Protein AF-A0A2A4M6P2-F1 (afdb_monomer_lite)

Foldseek 3Di:
DPPFDKDQKFAPPDDWPAEDEAQDKDKDWADWQQQDDDDDQVRVQVCVDPVNVVVSSVRGGIWTGQYWYPDFDDQKWKKKAFQAWDFAKWKAWQDCQKAPPNVVDPGGPIDIWGADPQLWTDDPNNPDIDRFFKFWQAKFWHDNDMGGQCAQDQRTGRQQFPQRGHGKIKIGAHHHRITTMITYNIARDADFQNHSQHGRIGTTMTIIHMHIDHHDRGIWMDGPFKTKQKAKDQAPVRRQVRQLVSQLVVQCVFPPNVPPDSVVSSVVCVVFWDKTWRHRIDRMTMIITMGGQCPDADPVRHGRD

pLDDT: mean 93.97, std 7.03, range [37.03, 98.88]

Structure (mmCIF, N/CA/C/O backbone):
data_AF-A0A2A4M6P2-F1
#
_entry.id   AF-A0A2A4M6P2-F1
#
loop_
_atom_site.group_PDB
_atom_site.id
_atom_site.type_symbol
_atom_site.label_atom_id
_atom_site.label_alt_id
_atom_site.label_comp_id
_atom_site.label_asym_id
_atom_site.label_entity_id
_atom_site.label_seq_id
_atom_site.pdbx_PDB_ins_code
_atom_site.Cartn_x
_atom_site.Cartn_y
_atom_site.Cartn_z
_atom_site.occupancy
_atom_site.B_iso_or_equiv
_atom_site.auth_seq_id
_atom_site.auth_comp_id
_atom_site.auth_asym_id
_atom_site.auth_atom_id
_atom_site.pdbx_PDB_model_num
ATOM 1 N N . MET A 1 1 ? 9.112 23.760 -11.642 1.00 37.03 1 MET A N 1
ATOM 2 C CA . MET A 1 1 ? 8.990 22.430 -11.012 1.00 37.03 1 MET A CA 1
ATOM 3 C C . MET A 1 1 ? 8.843 22.685 -9.528 1.00 37.03 1 MET A C 1
ATOM 5 O O . MET A 1 1 ? 9.762 23.246 -8.948 1.00 37.03 1 MET A O 1
ATOM 9 N N . ASN A 1 2 ? 7.673 22.428 -8.945 1.00 38.12 2 ASN A N 1
ATOM 10 C CA . ASN A 1 2 ? 7.514 22.578 -7.500 1.00 38.12 2 ASN A CA 1
ATOM 11 C C . ASN A 1 2 ? 8.409 21.532 -6.829 1.00 38.12 2 ASN A C 1
ATOM 13 O O . ASN A 1 2 ? 8.261 20.346 -7.115 1.00 38.12 2 ASN A O 1
ATOM 17 N N . ASN A 1 3 ? 9.355 21.983 -6.000 1.00 48.62 3 ASN A N 1
ATOM 18 C CA . ASN A 1 3 ? 10.199 21.145 -5.149 1.00 48.62 3 ASN A CA 1
ATOM 19 C C . ASN A 1 3 ? 9.305 20.400 -4.151 1.00 48.62 3 ASN A C 1
ATOM 21 O O . ASN A 1 3 ? 9.115 20.854 -3.025 1.00 48.62 3 ASN A O 1
ATOM 25 N N . GLN A 1 4 ? 8.691 19.300 -4.577 1.00 62.31 4 GLN A N 1
ATOM 26 C CA . GLN A 1 4 ? 7.988 18.423 -3.658 1.00 62.31 4 GLN A CA 1
ATOM 27 C C . GLN A 1 4 ? 8.999 17.555 -2.910 1.00 62.31 4 GLN A C 1
ATOM 29 O O . GLN A 1 4 ? 9.934 17.040 -3.527 1.00 62.31 4 GLN A O 1
ATOM 34 N N . PRO A 1 5 ? 8.831 17.405 -1.589 1.00 71.56 5 PRO A N 1
ATOM 35 C CA . PRO A 1 5 ? 9.740 16.621 -0.773 1.00 71.56 5 PRO A CA 1
ATOM 36 C C . PRO A 1 5 ? 9.656 15.149 -1.158 1.00 71.56 5 PRO A C 1
ATOM 38 O O . PRO A 1 5 ? 8.585 14.547 -1.079 1.00 71.56 5 PRO A O 1
ATOM 41 N N . ILE A 1 6 ? 10.793 14.578 -1.541 1.00 84.56 6 ILE A N 1
ATOM 42 C CA . ILE A 1 6 ? 10.958 13.142 -1.740 1.00 84.56 6 ILE A CA 1
ATOM 43 C C . ILE A 1 6 ? 11.845 12.620 -0.612 1.00 84.56 6 ILE A C 1
ATOM 45 O O . ILE A 1 6 ? 12.947 13.124 -0.399 1.00 84.56 6 ILE A O 1
ATOM 49 N N . SER A 1 7 ? 11.365 11.597 0.084 1.00 90.00 7 SER A N 1
ATOM 50 C CA . SER A 1 7 ? 12.106 10.852 1.098 1.00 90.00 7 SER A CA 1
ATOM 51 C C . SER A 1 7 ? 12.401 9.441 0.605 1.00 90.00 7 SER A C 1
ATOM 53 O O . SER A 1 7 ? 11.562 8.816 -0.034 1.00 90.00 7 SER A O 1
ATOM 55 N N . ASN A 1 8 ? 13.584 8.926 0.935 1.00 89.62 8 ASN A N 1
ATOM 56 C CA . ASN A 1 8 ? 14.005 7.542 0.671 1.00 89.62 8 ASN A CA 1
ATOM 57 C C . ASN A 1 8 ? 14.128 6.700 1.963 1.00 89.62 8 ASN A C 1
ATOM 59 O O . ASN A 1 8 ? 14.567 5.548 1.938 1.00 89.62 8 ASN A O 1
ATOM 63 N N . LYS A 1 9 ? 13.733 7.279 3.103 1.00 91.44 9 LYS A N 1
ATOM 64 C CA . LYS A 1 9 ? 13.664 6.644 4.423 1.00 91.44 9 LYS A CA 1
ATOM 65 C C . LYS A 1 9 ? 12.498 7.215 5.231 1.00 91.44 9 LYS A C 1
ATOM 67 O O . LYS A 1 9 ? 12.125 8.373 5.048 1.00 91.44 9 LYS A O 1
ATOM 72 N N . ALA A 1 10 ? 11.941 6.406 6.124 1.00 92.38 10 ALA A N 1
ATOM 73 C CA . ALA A 1 10 ? 10.956 6.836 7.106 1.00 92.38 10 ALA A CA 1
ATOM 74 C C . ALA A 1 10 ? 11.706 7.299 8.356 1.00 92.38 10 ALA A C 1
ATOM 76 O O . ALA A 1 10 ? 12.317 6.474 9.022 1.00 92.38 10 ALA A O 1
ATOM 77 N N . ASP A 1 11 ? 11.704 8.603 8.634 1.00 92.44 11 ASP A N 1
ATOM 78 C CA . ASP A 1 11 ? 12.412 9.213 9.767 1.00 92.44 11 ASP A CA 1
ATOM 79 C C . ASP A 1 11 ? 11.641 10.453 10.238 1.00 92.44 11 ASP A C 1
ATOM 81 O O . ASP A 1 11 ? 11.508 11.435 9.500 1.00 92.44 11 ASP A O 1
ATOM 85 N N . ILE A 1 12 ? 11.108 10.407 11.464 1.00 91.88 12 ILE A N 1
ATOM 86 C CA . ILE A 1 12 ? 10.306 11.496 12.039 1.00 91.88 12 ILE A CA 1
ATOM 87 C C . ILE A 1 12 ? 11.091 12.806 12.183 1.00 91.88 12 ILE A C 1
ATOM 89 O O . ILE A 1 12 ? 10.486 13.880 12.191 1.00 91.88 12 ILE A O 1
ATOM 93 N N . ASN A 1 13 ? 12.424 12.752 12.251 1.00 91.50 13 ASN A N 1
ATOM 94 C CA . ASN A 1 13 ? 13.272 13.934 12.416 1.00 91.50 13 ASN A CA 1
ATOM 95 C C . ASN A 1 13 ? 13.447 14.725 11.116 1.00 91.50 13 ASN A C 1
ATOM 97 O O . ASN A 1 13 ? 13.904 15.869 11.148 1.00 91.50 13 ASN A O 1
ATOM 101 N N . LEU A 1 14 ? 13.061 14.153 9.972 1.00 90.56 14 LEU A N 1
ATOM 102 C CA . LEU A 1 14 ? 13.066 14.873 8.707 1.00 90.56 14 LEU A CA 1
ATOM 103 C C . LEU A 1 14 ? 12.118 16.077 8.779 1.00 90.56 14 LEU A C 1
ATOM 105 O O . LEU A 1 14 ? 10.989 16.010 9.289 1.00 90.56 14 LEU A O 1
ATOM 109 N N . GLN A 1 15 ? 12.597 17.208 8.261 1.00 89.44 15 GLN A N 1
ATOM 110 C CA . GLN A 1 15 ? 11.822 18.438 8.212 1.00 89.44 15 GLN A CA 1
ATOM 111 C C . GLN A 1 15 ? 10.604 18.238 7.309 1.00 89.44 15 GLN A C 1
ATOM 113 O O . GLN A 1 15 ? 10.734 17.894 6.134 1.00 89.44 15 GLN A O 1
ATOM 118 N N . SER A 1 16 ? 9.419 18.493 7.860 1.00 88.12 16 SER A N 1
ATOM 119 C CA . SER A 1 16 ? 8.175 18.501 7.098 1.00 88.12 16 SER A CA 1
ATOM 120 C C . SER A 1 16 ? 8.244 19.616 6.063 1.00 88.12 16 SER A C 1
ATOM 122 O O . SER A 1 16 ? 8.486 20.771 6.421 1.00 88.12 16 SER A O 1
ATOM 124 N N . GLN A 1 17 ? 8.017 19.296 4.793 1.00 77.44 17 GLN A N 1
ATOM 125 C CA . GLN A 1 17 ? 7.981 20.325 3.744 1.00 77.44 17 GLN A CA 1
ATOM 126 C C . GLN A 1 17 ? 6.562 20.620 3.249 1.00 77.44 17 GLN A C 1
ATOM 128 O O . GLN A 1 17 ? 6.360 21.554 2.477 1.00 77.44 17 GLN A O 1
ATOM 133 N N . LEU A 1 18 ? 5.570 19.873 3.742 1.00 92.31 18 LEU A N 1
ATOM 134 C CA . LEU A 1 18 ? 4.151 20.178 3.610 1.00 92.31 18 LEU A CA 1
ATOM 135 C C . LEU A 1 18 ? 3.480 20.024 4.978 1.00 92.31 18 LEU A C 1
ATOM 137 O O . LEU A 1 18 ? 3.730 19.045 5.682 1.00 92.31 18 LEU A O 1
ATOM 141 N N . LYS A 1 19 ? 2.631 20.987 5.343 1.00 94.88 19 LYS A N 1
ATOM 142 C CA . LYS A 1 19 ? 1.757 20.913 6.518 1.00 94.88 19 LYS A CA 1
ATOM 143 C C . LYS A 1 19 ? 0.306 20.990 6.069 1.00 94.88 19 LYS A C 1
ATOM 145 O O . LYS A 1 19 ? -0.023 21.838 5.241 1.00 94.88 19 LYS A O 1
ATOM 150 N N . VAL A 1 20 ? -0.546 20.130 6.614 1.00 95.94 20 VAL A N 1
ATOM 151 C CA . VAL A 1 20 ? -1.973 20.058 6.270 1.00 95.94 20 VAL A CA 1
ATOM 152 C C . VAL A 1 20 ? -2.813 19.980 7.537 1.00 95.94 20 VAL A C 1
ATOM 154 O O . VAL A 1 20 ? -2.409 19.363 8.520 1.00 95.94 20 VAL A O 1
ATOM 157 N N . ASN A 1 21 ? -3.980 20.616 7.536 1.00 96.62 21 ASN A N 1
ATOM 158 C CA . ASN A 1 21 ? -4.931 20.476 8.639 1.00 96.62 21 ASN A CA 1
ATOM 159 C C . ASN A 1 21 ? -5.786 19.211 8.442 1.00 96.62 21 ASN A C 1
ATOM 161 O O . ASN A 1 21 ? -6.059 18.852 7.292 1.00 96.62 21 ASN A O 1
ATOM 165 N N . PRO A 1 22 ? -6.267 18.560 9.517 1.00 96.75 22 PRO A N 1
ATOM 166 C CA . PRO A 1 22 ? -7.296 17.534 9.393 1.00 96.75 22 PRO A CA 1
ATOM 167 C C . PRO A 1 22 ? -8.486 18.030 8.564 1.00 96.75 22 PRO A C 1
ATOM 169 O O . PRO A 1 22 ? -8.885 19.192 8.670 1.00 96.75 22 PRO A O 1
ATOM 172 N N . GLY A 1 23 ? -9.031 17.175 7.708 1.00 97.19 23 GLY A N 1
ATOM 173 C CA . GLY A 1 23 ? -10.123 17.522 6.805 1.00 97.19 23 GLY A CA 1
ATOM 174 C C . GLY A 1 23 ? -9.692 18.162 5.481 1.00 97.19 23 GLY A C 1
ATOM 175 O O . GLY A 1 23 ? -10.480 18.181 4.533 1.00 97.19 23 GLY A O 1
ATOM 176 N N . GLN A 1 24 ? -8.459 18.670 5.384 1.00 97.94 24 GLN A N 1
ATOM 177 C CA . GLN A 1 24 ? -7.959 19.350 4.191 1.00 97.94 24 GLN A CA 1
ATOM 178 C C . GLN A 1 24 ? -7.632 18.350 3.076 1.00 97.94 24 GLN A C 1
ATOM 180 O O . GLN A 1 24 ? -6.915 17.374 3.291 1.00 97.94 24 GLN A O 1
ATOM 185 N N . ILE A 1 25 ? -8.110 18.642 1.863 1.00 98.50 25 ILE A N 1
ATOM 186 C CA . ILE A 1 25 ? -7.706 17.930 0.647 1.00 98.50 25 ILE A CA 1
ATOM 187 C C . ILE A 1 25 ? -6.412 18.549 0.110 1.00 98.50 25 ILE A C 1
ATOM 189 O O . ILE A 1 25 ? -6.296 19.773 0.010 1.00 98.50 25 ILE A O 1
ATOM 193 N N . PHE A 1 26 ? -5.449 17.712 -0.260 1.00 97.75 26 PHE A N 1
ATOM 194 C CA . PHE A 1 26 ? -4.179 18.131 -0.851 1.00 97.75 26 PHE A CA 1
ATOM 195 C C . PHE A 1 26 ? -3.703 17.123 -1.899 1.00 97.75 26 PHE A C 1
ATOM 197 O O . PHE A 1 26 ? -4.110 15.964 -1.882 1.00 97.75 26 PHE A O 1
ATOM 204 N N . THR A 1 27 ? -2.824 17.561 -2.800 1.00 97.69 27 THR A N 1
ATOM 205 C CA . THR A 1 27 ? -2.246 16.710 -3.849 1.00 97.69 27 THR A CA 1
ATOM 206 C C . THR A 1 27 ? -0.730 16.676 -3.732 1.00 97.69 27 THR A C 1
ATOM 208 O O . THR A 1 27 ? -0.088 17.718 -3.569 1.00 97.69 27 THR A O 1
ATOM 211 N N . VAL A 1 28 ? -0.159 15.480 -3.855 1.00 97.00 28 VAL A N 1
ATOM 212 C CA . VAL A 1 28 ? 1.284 15.247 -3.949 1.00 97.00 28 VAL A CA 1
ATOM 213 C C . VAL A 1 28 ? 1.633 14.543 -5.255 1.00 97.00 28 VAL A C 1
ATOM 215 O O . VAL A 1 28 ? 0.886 13.676 -5.694 1.00 97.00 28 VAL A O 1
ATOM 218 N N . SER A 1 29 ? 2.754 14.904 -5.879 1.00 96.19 29 SER A N 1
ATOM 219 C CA . SER A 1 29 ? 3.306 14.139 -7.002 1.00 96.19 29 SER A CA 1
ATOM 220 C C . SER A 1 29 ? 4.120 12.984 -6.447 1.00 96.19 29 SER A C 1
ATOM 222 O O . SER A 1 29 ? 4.829 13.124 -5.449 1.00 96.19 29 SER A O 1
ATOM 224 N N . LEU A 1 30 ? 4.023 11.855 -7.128 1.00 96.44 30 LEU A N 1
ATOM 225 C CA . LEU A 1 30 ? 4.681 10.609 -6.801 1.00 96.44 30 LEU A CA 1
ATOM 226 C C . LEU A 1 30 ? 5.641 10.247 -7.932 1.00 96.44 30 LEU A C 1
ATOM 228 O O . LEU A 1 30 ? 5.346 10.445 -9.115 1.00 96.44 30 LEU A O 1
ATOM 232 N N . LEU A 1 31 ? 6.796 9.723 -7.547 1.00 95.38 31 LEU A N 1
ATOM 233 C CA . LEU A 1 31 ? 7.779 9.157 -8.457 1.00 95.38 31 LEU A CA 1
ATOM 234 C C . LEU A 1 31 ? 7.668 7.632 -8.371 1.00 95.38 31 LEU A C 1
ATOM 236 O O . LEU A 1 31 ? 7.385 7.106 -7.296 1.00 95.38 31 LEU A O 1
ATOM 240 N N . ASN A 1 32 ? 7.884 6.941 -9.487 1.00 96.00 32 ASN A N 1
ATOM 241 C CA . ASN A 1 32 ? 7.874 5.477 -9.521 1.00 96.00 32 ASN A CA 1
ATOM 242 C C . ASN A 1 32 ? 8.904 4.858 -8.545 1.00 96.00 32 ASN A C 1
ATOM 244 O O . ASN A 1 32 ? 9.891 5.513 -8.188 1.00 96.00 32 ASN A O 1
ATOM 248 N N . GLY A 1 33 ? 8.728 3.582 -8.174 1.00 94.06 33 GLY A N 1
ATOM 249 C CA . GLY A 1 33 ? 9.580 2.876 -7.202 1.00 94.06 33 GLY A CA 1
ATOM 250 C C . GLY A 1 33 ? 11.091 2.854 -7.514 1.00 94.06 33 GLY A C 1
ATOM 251 O O . GLY A 1 33 ? 11.916 2.663 -6.612 1.00 94.06 33 GLY A O 1
ATOM 252 N N . PHE A 1 34 ? 11.500 3.123 -8.762 1.00 95.12 34 PHE A N 1
ATOM 253 C CA . PHE A 1 34 ? 12.912 3.213 -9.168 1.00 95.12 34 PHE A CA 1
ATOM 254 C C . PHE A 1 34 ? 13.550 4.584 -8.914 1.00 95.12 34 PHE A C 1
ATOM 256 O O . PHE A 1 34 ? 14.773 4.717 -9.007 1.00 95.12 34 PHE A O 1
ATOM 263 N N . GLY A 1 35 ? 12.749 5.609 -8.618 1.00 93.50 35 GLY A N 1
ATOM 264 C CA . GLY A 1 35 ? 13.230 6.957 -8.321 1.00 93.50 35 GLY A CA 1
ATOM 265 C C . GLY A 1 35 ? 13.838 7.711 -9.490 1.00 93.50 35 GLY A C 1
ATOM 266 O O . GLY A 1 35 ? 14.572 8.681 -9.291 1.00 93.50 35 GLY A O 1
ATOM 267 N N . LYS A 1 36 ? 13.520 7.294 -10.717 1.00 93.81 36 LYS A N 1
ATOM 268 C CA . LYS A 1 36 ? 13.995 7.924 -11.946 1.00 93.81 36 LYS A CA 1
ATOM 269 C C . LYS A 1 36 ? 13.001 7.692 -13.075 1.00 93.81 36 LYS A C 1
ATOM 271 O O . LYS A 1 36 ? 12.384 6.635 -13.152 1.00 93.81 36 LYS A O 1
ATOM 276 N N . LYS A 1 37 ? 12.842 8.684 -13.950 1.00 94.81 37 LYS A N 1
ATOM 277 C CA . LYS A 1 37 ? 12.038 8.549 -15.170 1.00 94.81 37 LYS A CA 1
ATOM 278 C C . LYS A 1 37 ? 12.908 8.002 -16.290 1.00 94.81 37 LYS A C 1
ATOM 280 O O . LYS A 1 37 ? 14.050 8.434 -16.415 1.00 94.81 37 LYS A O 1
ATOM 285 N N . PHE A 1 38 ? 12.350 7.118 -17.109 1.00 96.00 38 PHE A N 1
ATOM 286 C CA . PHE A 1 38 ? 13.053 6.531 -18.249 1.00 96.00 38 PHE A CA 1
ATOM 287 C C . PHE A 1 38 ? 12.298 6.818 -19.542 1.00 96.00 38 PHE A C 1
ATOM 289 O O . PHE A 1 38 ? 11.070 6.713 -19.605 1.00 96.00 38 PHE A O 1
ATOM 296 N N . THR A 1 39 ? 13.035 7.177 -20.589 1.00 95.06 39 THR A N 1
ATOM 297 C CA . THR A 1 39 ? 12.443 7.456 -21.904 1.00 95.06 39 THR A CA 1
ATOM 298 C C . THR A 1 39 ? 12.443 6.212 -22.786 1.00 95.06 39 THR A C 1
ATOM 300 O O . THR A 1 39 ? 11.509 6.016 -23.560 1.00 95.06 39 THR A O 1
ATOM 303 N N . THR A 1 40 ? 13.455 5.351 -22.645 1.00 97.25 40 THR A N 1
ATOM 304 C CA . THR A 1 40 ? 13.601 4.116 -23.428 1.00 97.25 40 THR A CA 1
ATOM 305 C C . THR A 1 40 ? 13.813 2.897 -22.532 1.00 97.25 40 THR A C 1
ATOM 307 O O . THR A 1 40 ? 14.318 3.000 -21.411 1.00 97.25 40 THR A O 1
ATOM 310 N N . VAL A 1 41 ? 13.451 1.716 -23.042 1.00 97.06 41 VAL A N 1
ATOM 311 C CA . VAL A 1 41 ? 13.674 0.437 -22.347 1.00 97.06 41 VAL A CA 1
ATOM 312 C C . VAL A 1 41 ? 15.167 0.180 -22.116 1.00 97.06 41 VAL A C 1
ATOM 314 O O . VAL A 1 41 ? 15.537 -0.344 -21.066 1.00 97.06 41 VAL A O 1
ATOM 317 N N . ASP A 1 42 ? 16.038 0.604 -23.035 1.00 97.69 42 ASP A N 1
ATOM 318 C CA . ASP A 1 42 ? 17.492 0.483 -22.879 1.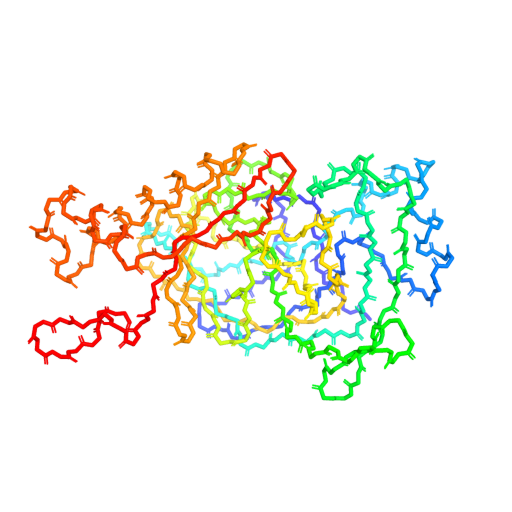00 97.69 42 ASP A CA 1
ATOM 319 C C . ASP A 1 42 ? 18.019 1.333 -21.721 1.00 97.69 42 ASP A C 1
ATOM 321 O O . ASP A 1 42 ? 18.862 0.878 -20.949 1.00 97.69 42 ASP A O 1
ATOM 325 N N . GLU A 1 43 ? 17.517 2.561 -21.558 1.00 97.12 43 GLU A N 1
ATOM 326 C CA . GLU A 1 43 ? 17.876 3.423 -20.429 1.00 97.12 43 GLU A CA 1
ATOM 327 C C . GLU A 1 43 ? 17.495 2.759 -19.099 1.00 97.12 43 GLU A C 1
ATOM 329 O O . GLU A 1 43 ? 18.317 2.663 -18.183 1.00 97.12 43 GLU A O 1
ATOM 334 N N . PHE A 1 44 ? 16.269 2.237 -19.026 1.00 97.38 44 PHE A N 1
ATOM 335 C CA . PHE A 1 44 ? 15.765 1.545 -17.846 1.00 97.38 44 PHE A CA 1
ATOM 336 C C . PHE A 1 44 ? 16.561 0.264 -17.546 1.00 97.38 44 PHE A C 1
ATOM 338 O O . PHE A 1 44 ? 16.993 0.032 -16.415 1.00 97.38 44 PHE A O 1
ATOM 345 N N . THR A 1 45 ? 16.856 -0.533 -18.570 1.00 96.81 45 THR A N 1
ATOM 346 C CA . THR A 1 45 ? 17.655 -1.760 -18.444 1.00 96.81 45 THR A CA 1
ATOM 347 C C . THR A 1 45 ? 19.075 -1.457 -17.969 1.00 96.81 45 THR A C 1
ATOM 349 O O . THR A 1 45 ? 19.568 -2.102 -17.041 1.00 96.81 45 THR A O 1
ATOM 352 N N . ASN A 1 46 ? 19.715 -0.429 -18.533 1.00 96.38 46 ASN A N 1
ATOM 353 C CA . ASN A 1 46 ? 21.045 0.012 -18.120 1.00 96.38 46 ASN A CA 1
ATOM 354 C C . ASN A 1 46 ? 21.066 0.496 -16.668 1.00 96.38 46 ASN A C 1
ATOM 356 O O . ASN A 1 46 ? 22.009 0.198 -15.937 1.00 96.38 46 ASN A O 1
ATOM 360 N N . PHE A 1 47 ? 20.030 1.200 -16.210 1.00 96.12 47 PHE A N 1
ATOM 361 C CA . PHE A 1 47 ? 19.915 1.600 -14.807 1.00 96.12 47 PHE A CA 1
ATOM 362 C C . PHE A 1 47 ? 19.892 0.389 -13.861 1.00 96.12 47 PHE A C 1
ATOM 364 O O . PHE A 1 47 ? 20.540 0.401 -12.811 1.00 96.12 47 PHE A O 1
ATOM 371 N N . LEU A 1 48 ? 19.221 -0.700 -14.251 1.00 94.38 48 LEU A N 1
ATOM 372 C CA . LEU A 1 48 ? 19.130 -1.921 -13.447 1.00 94.38 48 LEU A CA 1
ATOM 373 C C . LEU A 1 48 ? 20.421 -2.756 -13.399 1.00 94.38 48 LEU A C 1
ATOM 375 O O . LEU A 1 48 ? 20.515 -3.643 -12.538 1.00 94.38 48 LEU A O 1
ATOM 379 N N . ASP A 1 49 ? 21.434 -2.432 -14.208 1.00 93.56 49 ASP A N 1
ATOM 380 C CA . ASP A 1 49 ? 22.754 -3.077 -14.211 1.00 93.56 49 ASP A CA 1
ATOM 381 C C . ASP A 1 49 ? 23.368 -3.108 -12.788 1.00 93.56 49 ASP A C 1
ATOM 383 O O . ASP A 1 49 ? 23.308 -2.108 -12.054 1.00 93.56 49 ASP A O 1
ATOM 387 N N . PRO A 1 50 ? 23.929 -4.247 -12.332 1.00 91.69 50 PRO A N 1
ATOM 388 C CA . PRO A 1 50 ? 24.608 -4.355 -11.041 1.00 91.69 50 PRO A CA 1
ATOM 389 C C . PRO A 1 50 ? 25.657 -3.268 -10.765 1.00 91.69 50 PRO A C 1
ATOM 391 O O . PRO A 1 50 ? 25.785 -2.848 -9.612 1.00 91.69 50 PRO A O 1
ATOM 394 N N . LYS A 1 51 ? 26.353 -2.753 -11.788 1.00 95.00 51 LYS A N 1
ATOM 395 C CA . LYS A 1 51 ? 27.368 -1.694 -11.632 1.00 95.00 51 LYS A CA 1
ATOM 396 C C . LYS A 1 51 ? 26.797 -0.387 -11.067 1.00 95.00 51 LYS A C 1
ATOM 398 O O . LYS A 1 51 ? 27.501 0.344 -10.374 1.00 95.00 51 LYS A O 1
ATOM 403 N N . ASN A 1 52 ? 25.499 -0.146 -11.259 1.00 93.75 52 ASN A N 1
ATOM 404 C CA . ASN A 1 52 ? 24.795 1.064 -10.823 1.00 93.75 52 ASN A CA 1
ATOM 405 C C . ASN A 1 52 ? 24.190 0.943 -9.410 1.00 93.75 52 ASN A C 1
ATOM 407 O O . ASN A 1 52 ? 23.296 1.695 -9.029 1.00 93.75 52 ASN A O 1
ATOM 411 N N . ILE A 1 53 ? 24.650 -0.011 -8.587 1.00 91.44 53 ILE A N 1
ATOM 412 C CA . ILE A 1 53 ? 24.080 -0.273 -7.252 1.00 91.44 53 ILE A CA 1
ATOM 413 C C . ILE A 1 53 ? 24.091 0.943 -6.312 1.00 91.44 53 ILE A C 1
ATOM 415 O O . ILE A 1 53 ? 23.192 1.070 -5.482 1.00 91.44 53 ILE A O 1
ATOM 419 N N . LYS A 1 54 ? 25.083 1.836 -6.427 1.00 91.44 54 LYS A N 1
ATOM 420 C CA . LYS A 1 54 ? 25.170 3.045 -5.592 1.00 91.44 54 LYS A CA 1
ATOM 421 C C . LYS A 1 54 ? 24.047 4.033 -5.913 1.00 91.44 54 LYS A C 1
ATOM 423 O O . LYS A 1 54 ? 23.350 4.441 -4.993 1.00 91.44 54 LYS A O 1
ATOM 428 N N . GLU A 1 55 ? 23.849 4.346 -7.195 1.00 92.06 55 GLU A N 1
ATOM 429 C CA . GLU A 1 55 ? 22.763 5.219 -7.667 1.00 92.06 55 GLU A CA 1
ATOM 430 C C . GLU A 1 55 ? 21.404 4.624 -7.285 1.00 92.06 55 GLU A C 1
ATOM 432 O O . GLU A 1 55 ? 20.599 5.285 -6.634 1.00 92.06 55 GLU A O 1
ATOM 437 N N . LYS A 1 56 ? 21.193 3.328 -7.562 1.00 90.44 56 LYS A N 1
ATOM 438 C CA . LYS A 1 56 ? 19.949 2.635 -7.198 1.00 90.44 56 LYS A CA 1
ATOM 439 C C . LYS A 1 56 ? 19.631 2.754 -5.714 1.00 90.44 56 LYS A C 1
ATOM 441 O O . LYS A 1 56 ? 18.517 3.107 -5.369 1.00 90.44 56 LYS A O 1
ATOM 446 N N . LYS A 1 57 ? 20.598 2.506 -4.824 1.00 87.12 57 LYS A N 1
ATOM 447 C CA . LYS A 1 57 ? 20.375 2.612 -3.371 1.00 87.12 57 LYS A CA 1
ATOM 448 C C . LYS A 1 57 ? 20.007 4.023 -2.911 1.00 87.12 57 LYS A C 1
ATOM 450 O O . LYS A 1 57 ? 19.316 4.145 -1.909 1.00 87.12 57 LYS A O 1
ATOM 455 N N . GLN A 1 58 ? 20.480 5.060 -3.599 1.00 86.75 58 GLN A N 1
ATOM 456 C CA . GLN A 1 58 ? 20.167 6.449 -3.255 1.00 86.75 58 GLN A CA 1
ATOM 457 C C . GLN A 1 58 ? 18.746 6.840 -3.673 1.00 86.75 58 GLN A C 1
ATOM 459 O O . GLN A 1 58 ? 18.092 7.587 -2.947 1.00 86.75 58 GLN A O 1
ATOM 464 N N . LEU A 1 59 ? 18.281 6.324 -4.814 1.00 88.00 59 LEU A N 1
ATOM 465 C CA . LEU A 1 59 ? 16.992 6.676 -5.416 1.00 88.00 59 LEU A CA 1
ATOM 466 C C . LEU A 1 59 ? 15.837 5.739 -5.030 1.00 88.00 59 LEU A C 1
ATOM 468 O O . LEU A 1 59 ? 14.686 6.078 -5.262 1.00 88.00 59 LEU A O 1
ATOM 472 N N . ASN A 1 60 ? 16.136 4.565 -4.474 1.00 83.00 60 ASN A N 1
ATOM 473 C CA . ASN A 1 60 ? 15.179 3.479 -4.267 1.00 83.00 60 ASN A CA 1
ATOM 474 C C . ASN A 1 60 ? 13.942 3.867 -3.430 1.00 83.00 60 ASN A C 1
ATOM 476 O O . ASN A 1 60 ? 14.101 4.405 -2.334 1.00 83.00 60 ASN A O 1
ATOM 480 N N . HIS A 1 61 ? 12.751 3.463 -3.898 1.00 89.00 61 HIS A N 1
ATOM 481 C CA . HIS A 1 61 ? 11.448 3.625 -3.229 1.00 89.00 61 HIS A CA 1
ATOM 482 C C . HIS A 1 61 ? 11.186 5.062 -2.739 1.00 89.00 61 HIS A C 1
ATOM 484 O O . HIS A 1 61 ? 10.984 5.283 -1.543 1.00 89.00 61 HIS A O 1
ATOM 490 N N . PRO A 1 62 ? 11.227 6.068 -3.629 1.00 94.44 62 PRO A N 1
ATOM 491 C CA . PRO A 1 62 ? 10.954 7.450 -3.251 1.00 94.44 62 PRO A CA 1
ATOM 492 C C . PRO A 1 62 ? 9.498 7.615 -2.792 1.00 94.44 62 PRO A C 1
ATOM 494 O O . PRO A 1 62 ? 8.564 7.183 -3.462 1.00 94.44 62 PRO A O 1
ATOM 497 N N . CYS A 1 63 ? 9.283 8.310 -1.680 1.00 95.94 63 CYS A N 1
ATOM 498 C CA . CYS A 1 63 ? 7.947 8.651 -1.196 1.00 95.94 63 CYS A CA 1
ATOM 499 C C . CYS A 1 63 ? 7.806 10.159 -0.996 1.00 95.94 63 CYS A C 1
ATOM 501 O O . CYS A 1 63 ? 8.733 10.826 -0.537 1.00 95.94 63 CYS A O 1
ATOM 503 N N . ALA A 1 64 ? 6.631 10.697 -1.305 1.00 96.06 64 ALA A N 1
ATOM 504 C CA . ALA A 1 64 ? 6.283 12.075 -1.020 1.00 96.06 64 ALA A CA 1
ATOM 505 C C . ALA A 1 64 ? 6.153 12.306 0.494 1.00 96.06 64 ALA A C 1
ATOM 507 O O . ALA A 1 64 ? 5.469 11.560 1.198 1.00 96.06 64 ALA A O 1
ATOM 508 N N . GLY A 1 65 ? 6.789 13.376 0.975 1.00 93.31 65 GLY A N 1
ATOM 509 C CA . GLY A 1 65 ? 6.781 13.805 2.374 1.00 93.31 65 GLY A CA 1
ATOM 510 C C . GLY A 1 65 ? 8.182 13.854 3.010 1.00 93.31 65 GLY A C 1
ATOM 511 O O . GLY A 1 65 ? 9.179 13.711 2.300 1.00 93.31 65 GLY A O 1
ATOM 512 N N . PRO A 1 66 ? 8.285 14.092 4.333 1.00 94.94 66 PRO A N 1
ATOM 513 C CA . PRO A 1 66 ? 7.195 14.004 5.307 1.00 94.94 66 PRO A CA 1
ATOM 514 C C . PRO A 1 66 ? 6.140 15.102 5.167 1.00 94.94 66 PRO A C 1
ATOM 516 O O . PRO A 1 66 ? 6.463 16.282 4.997 1.00 94.94 66 PRO A O 1
ATOM 519 N N . ILE A 1 67 ? 4.877 14.696 5.269 1.00 96.19 67 ILE A N 1
ATOM 520 C CA . ILE A 1 67 ? 3.711 15.583 5.315 1.00 96.19 67 ILE A CA 1
ATOM 521 C C . ILE A 1 67 ? 3.228 15.614 6.759 1.00 96.19 67 ILE A C 1
ATOM 523 O O . ILE A 1 67 ? 2.841 14.583 7.301 1.00 96.19 67 ILE A O 1
ATOM 527 N N . GLU A 1 68 ? 3.277 16.778 7.392 1.00 95.69 68 GLU A N 1
ATOM 528 C CA . GLU A 1 68 ? 2.868 16.955 8.784 1.00 95.69 68 GLU A CA 1
ATOM 529 C C . GLU A 1 68 ? 1.386 17.297 8.876 1.00 95.69 68 GLU A C 1
ATOM 531 O O . GLU A 1 68 ? 0.893 18.201 8.198 1.00 95.69 68 GLU A O 1
ATOM 536 N N . ILE A 1 69 ? 0.684 16.582 9.747 1.00 95.75 69 ILE A N 1
ATOM 537 C CA . ILE A 1 69 ? -0.714 16.829 10.065 1.00 95.75 69 ILE A CA 1
ATOM 538 C C . ILE A 1 69 ? -0.751 17.761 11.273 1.00 95.75 69 ILE A C 1
ATOM 540 O O . ILE A 1 69 ? -0.298 17.411 12.364 1.00 95.75 69 ILE A O 1
ATOM 544 N N . ASN A 1 70 ? -1.285 18.963 11.076 1.00 93.62 70 ASN A N 1
ATOM 545 C CA . ASN A 1 70 ? -1.401 19.985 12.107 1.00 93.62 70 ASN A CA 1
ATOM 546 C C . ASN A 1 70 ? -2.551 19.652 13.066 1.00 93.62 70 ASN A C 1
ATOM 548 O O . ASN A 1 70 ? -3.650 20.200 12.966 1.00 93.62 70 ASN A O 1
ATOM 552 N N . ALA A 1 71 ? -2.309 18.706 13.969 1.00 84.69 71 ALA A N 1
ATOM 553 C CA . ALA A 1 71 ? -3.284 18.285 14.958 1.00 84.69 71 ALA A CA 1
ATOM 554 C C . ALA A 1 71 ? -2.612 17.827 16.254 1.00 84.69 71 ALA A C 1
ATOM 556 O O . ALA A 1 71 ? -1.469 17.374 16.258 1.00 84.69 71 ALA A O 1
ATOM 557 N N . LYS A 1 72 ? -3.346 17.925 17.366 1.00 80.50 72 LYS A N 1
ATOM 558 C CA . LYS A 1 72 ? -2.925 17.320 18.630 1.00 80.50 72 LYS A CA 1
ATOM 559 C C . LYS A 1 72 ? -3.168 15.820 18.543 1.00 80.50 72 LYS A C 1
ATOM 561 O O . LYS A 1 72 ? -4.315 15.400 18.429 1.00 80.50 72 LYS A O 1
ATOM 566 N N . ILE A 1 73 ? -2.098 15.039 18.598 1.00 79.44 73 ILE A N 1
ATOM 567 C CA . ILE A 1 73 ? -2.172 13.585 18.515 1.00 79.44 73 ILE A CA 1
ATOM 568 C C . ILE A 1 73 ? -2.099 13.034 19.934 1.00 79.44 73 ILE A C 1
ATOM 570 O O . ILE A 1 73 ? -1.024 12.948 20.518 1.00 79.44 73 ILE A O 1
ATOM 574 N N . HIS A 1 74 ? -3.242 12.700 20.528 1.00 78.56 74 HIS A N 1
ATOM 575 C CA . HIS A 1 74 ? -3.260 12.032 21.827 1.00 78.56 74 HIS A CA 1
ATOM 576 C C . HIS A 1 74 ? -4.157 10.805 21.756 1.00 78.56 74 HIS A C 1
ATOM 578 O O . HIS A 1 74 ? -5.375 10.933 21.721 1.00 78.56 74 HIS A O 1
ATOM 584 N N . ASN A 1 75 ? -3.551 9.613 21.723 1.00 78.00 75 ASN A N 1
ATOM 585 C CA . ASN A 1 75 ? -4.265 8.340 21.552 1.00 78.00 75 ASN A CA 1
ATOM 586 C C . ASN A 1 75 ? -5.186 8.303 20.314 1.00 78.00 75 ASN A C 1
ATOM 588 O O . ASN A 1 75 ? -6.186 7.590 20.306 1.00 78.00 75 ASN A O 1
ATOM 592 N N . ASN A 1 76 ? -4.847 9.055 19.265 1.00 90.62 76 ASN A N 1
ATOM 593 C CA . ASN A 1 76 ? -5.568 9.056 17.996 1.00 90.62 76 ASN A CA 1
ATOM 594 C C . ASN A 1 76 ? -4.790 8.308 16.915 1.00 90.62 76 ASN A C 1
ATOM 596 O O . ASN A 1 76 ? -3.593 8.043 17.025 1.00 90.62 76 ASN A O 1
ATOM 600 N N . SER A 1 77 ? -5.493 7.974 15.846 1.00 96.12 77 SER A N 1
ATOM 601 C CA . SER A 1 77 ? -4.940 7.422 14.613 1.00 96.12 77 SER A CA 1
ATOM 602 C C . SER A 1 77 ? -5.325 8.316 13.438 1.00 96.12 77 SER A C 1
ATOM 604 O O . SER A 1 77 ? -6.111 9.254 13.601 1.00 96.12 77 SER A O 1
ATOM 606 N N . LEU A 1 78 ? -4.749 8.065 12.265 1.00 97.81 78 LEU A N 1
ATOM 607 C CA . LEU A 1 78 ? -5.115 8.792 11.051 1.00 97.81 78 LEU A CA 1
ATOM 608 C C . LEU A 1 78 ? -6.038 7.946 10.193 1.00 97.81 78 LEU A C 1
ATOM 610 O O . LEU A 1 78 ? -5.754 6.772 9.980 1.00 97.81 78 LEU A O 1
ATOM 614 N N . ALA A 1 79 ? -7.077 8.567 9.647 1.00 98.50 79 ALA A N 1
ATOM 615 C CA . ALA A 1 79 ? -7.767 8.084 8.461 1.00 98.50 79 ALA A CA 1
ATOM 616 C C . ALA A 1 79 ? -7.207 8.836 7.251 1.00 98.50 79 ALA A C 1
ATOM 618 O O . ALA A 1 79 ? -7.330 10.057 7.166 1.00 98.50 79 ALA A O 1
ATOM 619 N N . ILE A 1 80 ? -6.558 8.124 6.335 1.00 98.69 80 ILE A N 1
ATOM 620 C CA . ILE A 1 80 ? -5.983 8.685 5.113 1.00 98.69 80 ILE A CA 1
ATOM 621 C C . ILE 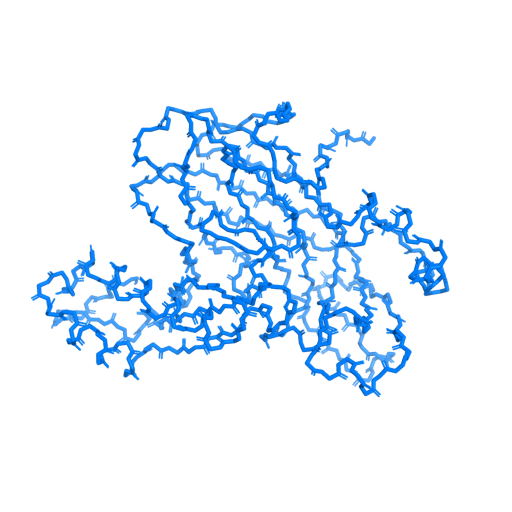A 1 80 ? -6.866 8.237 3.953 1.00 98.69 80 ILE A C 1
ATOM 623 O O . ILE A 1 80 ? -6.844 7.078 3.542 1.00 98.69 80 ILE A O 1
ATOM 627 N N . HIS A 1 81 ? -7.669 9.164 3.448 1.00 98.81 81 HIS A N 1
ATOM 628 C CA . HIS A 1 81 ? -8.594 8.939 2.348 1.00 98.81 81 HIS A CA 1
ATOM 629 C C . HIS A 1 81 ? -7.894 9.170 1.013 1.00 98.81 81 HIS A C 1
ATOM 631 O O . HIS A 1 81 ? -7.321 10.240 0.781 1.00 98.81 81 HIS A O 1
ATOM 637 N N . ILE A 1 82 ? -8.005 8.201 0.109 1.00 98.81 82 ILE A N 1
ATOM 638 C CA . ILE A 1 82 ? -7.534 8.318 -1.267 1.00 98.81 82 ILE A CA 1
ATOM 639 C C . ILE A 1 82 ? -8.646 8.961 -2.098 1.00 98.81 82 ILE A C 1
ATOM 641 O O . ILE A 1 82 ? -9.582 8.298 -2.541 1.00 98.81 82 ILE A O 1
ATOM 645 N N . VAL A 1 83 ? -8.562 10.273 -2.308 1.00 98.75 83 VAL A N 1
ATOM 646 C CA . VAL A 1 83 ? -9.577 11.031 -3.059 1.00 98.75 83 VAL A CA 1
ATOM 647 C C . VAL A 1 83 ? -9.446 10.772 -4.560 1.00 98.75 83 VAL A C 1
ATOM 649 O O . VAL A 1 83 ? -10.452 10.597 -5.250 1.00 98.75 83 VAL A O 1
ATOM 652 N N . ASP A 1 84 ? -8.214 10.747 -5.071 1.00 98.44 84 ASP A N 1
ATOM 653 C CA . ASP A 1 84 ? -7.915 10.444 -6.471 1.00 98.44 84 ASP A CA 1
ATOM 654 C C . ASP A 1 84 ? -6.464 9.972 -6.627 1.00 98.44 84 ASP A C 1
ATOM 656 O O . ASP A 1 84 ? -5.583 10.409 -5.886 1.00 98.44 84 ASP A O 1
ATOM 660 N N . LEU A 1 85 ? -6.216 9.113 -7.615 1.00 98.25 85 LEU A N 1
ATOM 661 C CA . LEU A 1 85 ? -4.878 8.674 -8.013 1.00 98.25 85 LEU A CA 1
ATOM 662 C C . LEU A 1 85 ? -4.760 8.781 -9.528 1.00 98.25 85 LEU A C 1
ATOM 664 O O . LEU A 1 85 ? -5.615 8.275 -10.258 1.00 98.25 85 LEU A O 1
ATOM 668 N N . LYS A 1 86 ? -3.688 9.413 -10.004 1.00 96.88 86 LYS A N 1
ATOM 669 C CA . LYS A 1 86 ? -3.423 9.589 -11.434 1.00 96.88 86 LYS A CA 1
ATOM 670 C C . LYS A 1 86 ? -2.043 9.067 -11.763 1.00 96.88 86 LYS A C 1
ATOM 672 O O . LYS A 1 86 ? -1.056 9.652 -11.335 1.00 96.88 86 LYS A O 1
ATOM 677 N N . ALA A 1 87 ? -1.979 7.997 -12.542 1.00 96.81 87 ALA A N 1
ATOM 678 C CA . ALA A 1 87 ? -0.733 7.518 -13.119 1.00 96.81 87 ALA A CA 1
ATOM 679 C C . ALA A 1 87 ? -0.497 8.174 -14.483 1.00 96.81 87 ALA A C 1
ATOM 681 O O . ALA A 1 87 ? -1.442 8.441 -15.224 1.00 96.81 87 ALA A O 1
ATOM 682 N N . THR A 1 88 ? 0.766 8.427 -14.805 1.00 94.12 88 THR A N 1
ATOM 683 C CA . THR A 1 88 ? 1.170 9.083 -16.058 1.00 94.12 88 THR A CA 1
ATOM 684 C C . THR A 1 88 ? 1.986 8.169 -16.957 1.00 94.12 88 THR A C 1
ATOM 686 O O . THR A 1 88 ? 1.787 8.184 -18.165 1.00 94.12 88 THR A O 1
ATOM 689 N N . LYS A 1 89 ? 2.880 7.363 -16.380 1.00 95.38 89 LYS A N 1
ATOM 690 C CA . LYS A 1 89 ? 3.763 6.456 -17.114 1.00 95.38 89 LYS A CA 1
ATOM 691 C C . LYS A 1 89 ? 4.149 5.278 -16.235 1.00 95.38 89 LYS A C 1
ATOM 693 O O . LYS A 1 89 ? 4.360 5.479 -15.040 1.00 95.38 89 LYS A O 1
ATOM 698 N N . GLY A 1 90 ? 4.212 4.088 -16.825 1.00 97.06 90 GLY A N 1
ATOM 699 C CA . GLY A 1 90 ? 4.472 2.824 -16.146 1.00 97.06 90 GLY A CA 1
ATOM 700 C C . GLY A 1 90 ? 5.829 2.212 -16.478 1.00 97.06 90 GLY A C 1
ATOM 701 O O . GLY A 1 90 ? 6.299 2.315 -17.610 1.00 97.06 90 GLY A O 1
ATOM 702 N N . TYR A 1 91 ? 6.421 1.508 -15.518 1.00 97.88 91 TYR A N 1
ATOM 703 C CA . TYR A 1 91 ? 7.677 0.775 -15.652 1.00 97.88 91 TYR A CA 1
ATOM 704 C C . TYR A 1 91 ? 7.537 -0.580 -14.962 1.00 97.88 91 TYR A C 1
ATOM 706 O O . TYR A 1 91 ? 7.020 -0.664 -13.853 1.00 97.88 91 TYR A O 1
ATOM 714 N N . GLN A 1 92 ? 8.010 -1.651 -15.588 1.00 97.62 92 GLN A N 1
ATOM 715 C CA . GLN A 1 92 ? 8.023 -2.971 -14.959 1.00 97.62 92 GLN A CA 1
ATOM 716 C C . GLN A 1 92 ? 9.257 -3.753 -15.373 1.00 97.62 92 GLN A C 1
ATOM 718 O O . GLN A 1 92 ? 9.743 -3.634 -16.495 1.00 97.62 92 GLN A O 1
ATOM 723 N N . CYS A 1 93 ? 9.742 -4.585 -14.463 1.00 97.12 93 CYS A N 1
ATOM 724 C CA . CYS A 1 93 ? 10.762 -5.579 -14.745 1.00 97.12 93 CYS A CA 1
ATOM 725 C C . CYS A 1 93 ? 10.571 -6.775 -13.807 1.00 97.12 93 CYS A C 1
ATOM 727 O O . CYS A 1 93 ? 9.889 -6.683 -12.789 1.00 97.12 93 CYS A O 1
ATOM 729 N N . ILE A 1 94 ? 11.220 -7.888 -14.108 1.00 97.06 94 ILE A N 1
ATOM 730 C CA . ILE A 1 94 ? 11.389 -9.000 -13.184 1.00 97.06 94 ILE A CA 1
ATOM 731 C C . ILE A 1 94 ? 12.400 -8.593 -12.104 1.00 97.06 94 ILE A C 1
ATOM 733 O O . ILE A 1 94 ? 13.532 -8.158 -12.372 1.00 97.06 94 ILE A O 1
ATOM 737 N N . SER A 1 95 ? 12.007 -8.750 -10.842 1.00 94.19 95 SER A N 1
ATOM 738 C CA . SER A 1 95 ? 12.915 -8.520 -9.726 1.00 94.19 95 SER A CA 1
ATOM 739 C C . SER A 1 95 ? 13.961 -9.627 -9.610 1.00 94.19 95 SER A C 1
ATOM 741 O O . SER A 1 95 ? 13.693 -10.809 -9.801 1.00 94.19 95 SER A O 1
ATOM 743 N N . ARG A 1 96 ? 15.185 -9.242 -9.239 1.00 91.06 96 ARG A N 1
ATOM 744 C CA . ARG A 1 96 ? 16.279 -10.176 -8.910 1.00 91.06 96 ARG A CA 1
ATOM 745 C C . ARG A 1 96 ? 16.457 -10.361 -7.402 1.00 91.06 96 ARG A C 1
ATOM 747 O O . ARG A 1 96 ? 17.208 -11.231 -6.974 1.00 91.06 96 ARG A O 1
ATOM 754 N N . SER A 1 97 ? 15.784 -9.547 -6.589 1.00 88.38 97 SER A N 1
ATOM 755 C CA . SER A 1 97 ? 15.811 -9.627 -5.121 1.00 88.38 97 SER A CA 1
ATOM 756 C C . SER A 1 97 ? 14.525 -10.216 -4.543 1.00 88.38 97 SER A C 1
ATOM 758 O O . SER A 1 97 ? 14.582 -10.955 -3.557 1.00 88.38 97 SER A O 1
ATOM 760 N N . THR A 1 98 ? 13.394 -9.933 -5.180 1.00 92.12 98 THR A N 1
ATOM 761 C CA . THR A 1 98 ? 12.025 -10.345 -4.827 1.00 92.12 98 THR A CA 1
ATOM 762 C C . THR A 1 98 ? 11.428 -11.170 -5.973 1.00 92.12 98 THR A C 1
ATOM 764 O O . THR A 1 98 ? 12.113 -11.396 -6.968 1.00 92.12 98 THR A O 1
ATOM 767 N N . GLY A 1 99 ? 10.205 -11.677 -5.821 1.00 94.31 99 GLY A N 1
ATOM 768 C CA . GLY A 1 99 ? 9.513 -12.502 -6.814 1.00 94.31 99 GLY A CA 1
ATOM 769 C C . GLY A 1 99 ? 9.502 -13.995 -6.472 1.00 94.31 99 GLY A C 1
ATOM 770 O O . GLY A 1 99 ? 10.518 -14.573 -6.075 1.00 94.31 99 GLY A O 1
ATOM 771 N N . ILE A 1 100 ? 8.333 -14.620 -6.628 1.00 95.19 100 ILE A N 1
ATOM 772 C CA . ILE A 1 100 ? 8.049 -16.005 -6.216 1.00 95.19 100 ILE A CA 1
ATOM 773 C C . ILE A 1 100 ? 8.940 -16.986 -6.987 1.00 95.19 100 ILE A C 1
ATOM 775 O O . ILE A 1 100 ? 9.491 -17.925 -6.418 1.00 95.19 100 ILE A O 1
ATOM 779 N N . LEU A 1 101 ? 9.135 -16.726 -8.283 1.00 95.44 101 LEU A N 1
ATOM 780 C CA . LEU A 1 101 ? 9.925 -17.560 -9.190 1.00 95.44 101 LEU A CA 1
ATOM 781 C C . LEU A 1 101 ? 11.237 -16.894 -9.625 1.00 95.44 101 LEU A C 1
ATOM 783 O O . LEU A 1 101 ? 11.794 -17.257 -10.655 1.00 95.44 101 LEU A O 1
ATOM 787 N N . LYS A 1 102 ? 11.771 -15.937 -8.854 1.00 91.12 102 LYS A N 1
ATOM 788 C CA . LYS A 1 102 ? 12.949 -15.132 -9.248 1.00 91.12 102 LYS A CA 1
ATOM 789 C C . LYS A 1 102 ? 14.175 -15.945 -9.687 1.00 91.12 102 LYS A C 1
ATOM 791 O O . LYS A 1 102 ? 14.969 -15.488 -10.503 1.00 91.12 102 LYS A O 1
ATOM 796 N N . ASN A 1 103 ? 14.327 -17.162 -9.163 1.00 93.19 103 ASN A N 1
ATOM 797 C CA . ASN A 1 103 ? 15.441 -18.054 -9.491 1.00 93.19 103 ASN A CA 1
ATOM 798 C C . ASN A 1 103 ? 15.295 -18.732 -10.868 1.00 93.19 103 ASN A C 1
ATOM 800 O O . ASN A 1 103 ? 16.257 -19.332 -11.333 1.00 93.19 103 ASN A O 1
ATOM 804 N N . GLN A 1 104 ? 14.127 -18.646 -11.514 1.00 95.19 104 GLN A N 1
ATOM 805 C CA . GLN A 1 104 ? 13.868 -19.218 -12.840 1.00 95.19 104 GLN A CA 1
ATOM 806 C C . GLN A 1 104 ? 14.099 -18.219 -13.986 1.00 95.19 104 GLN A C 1
ATOM 808 O O . GLN A 1 104 ? 14.215 -18.631 -15.135 1.00 95.19 104 GLN A O 1
ATOM 813 N N . PHE A 1 105 ? 14.192 -16.919 -13.688 1.00 93.00 105 PHE A N 1
ATOM 814 C CA . PHE A 1 105 ? 14.288 -15.856 -14.692 1.00 93.00 105 PHE A CA 1
ATOM 815 C C . PHE A 1 105 ? 15.590 -15.082 -14.528 1.00 93.00 105 PHE A C 1
ATOM 817 O O . PHE A 1 105 ? 15.744 -14.337 -13.561 1.00 93.00 105 PHE A O 1
ATOM 824 N N . CYS A 1 106 ? 16.536 -15.256 -15.450 1.00 87.25 106 CYS A N 1
ATOM 825 C CA . CYS A 1 106 ? 17.822 -14.553 -15.418 1.00 87.25 106 CYS A CA 1
ATOM 826 C C . CYS A 1 106 ? 17.704 -13.092 -15.866 1.00 87.25 106 CYS A C 1
ATOM 828 O O . CYS A 1 106 ? 18.330 -12.220 -15.256 1.00 87.25 106 CYS A O 1
ATOM 830 N N . ASP A 1 107 ? 16.885 -12.841 -16.886 1.00 91.62 107 ASP A N 1
ATOM 831 C CA . ASP A 1 107 ? 16.711 -11.526 -17.489 1.00 91.62 107 ASP A CA 1
ATOM 832 C C . ASP A 1 107 ? 15.700 -10.669 -16.723 1.00 91.62 107 ASP A C 1
ATOM 834 O O . ASP A 1 107 ? 14.798 -11.162 -16.045 1.00 91.62 107 ASP A O 1
ATOM 838 N N . ARG A 1 108 ? 15.884 -9.347 -16.810 1.00 94.38 108 ARG A N 1
ATOM 839 C CA . ARG A 1 108 ? 15.006 -8.363 -16.164 1.00 94.38 108 ARG A CA 1
ATOM 840 C C . ARG A 1 108 ? 13.712 -8.127 -16.934 1.00 94.38 108 ARG A C 1
ATOM 842 O O . ARG A 1 108 ? 12.781 -7.644 -16.314 1.00 94.38 108 ARG A O 1
ATOM 849 N N . GLU A 1 109 ? 13.651 -8.419 -18.233 1.00 95.94 109 GLU A N 1
ATOM 850 C CA . GLU A 1 109 ? 12.447 -8.215 -19.062 1.00 95.94 109 GLU A CA 1
ATOM 851 C C . GLU A 1 109 ? 11.801 -6.833 -18.838 1.00 95.94 109 GLU A C 1
ATOM 853 O O . GLU A 1 109 ? 10.648 -6.708 -18.424 1.00 95.94 109 GLU A O 1
ATOM 858 N N . CYS A 1 110 ? 12.596 -5.775 -19.018 1.00 97.31 110 CYS A N 1
ATOM 859 C CA . CYS A 1 110 ? 12.160 -4.405 -18.774 1.00 97.31 110 CYS A CA 1
ATOM 860 C C . CYS A 1 110 ? 11.098 -3.968 -19.788 1.00 97.31 110 CYS A C 1
ATOM 862 O O . CYS A 1 110 ? 11.271 -4.133 -20.995 1.00 97.31 110 CYS A O 1
ATOM 864 N N . ALA A 1 111 ? 10.053 -3.310 -19.301 1.00 97.12 111 ALA A N 1
ATOM 865 C CA . ALA A 1 111 ? 9.011 -2.714 -20.119 1.00 97.12 111 ALA A CA 1
ATOM 866 C C . ALA A 1 111 ? 8.646 -1.318 -19.605 1.00 97.12 111 ALA A C 1
ATOM 868 O O . ALA A 1 111 ? 8.691 -1.044 -18.403 1.00 97.12 111 ALA A O 1
ATOM 869 N N . ILE A 1 112 ? 8.276 -0.448 -20.544 1.00 97.12 112 ILE A N 1
ATOM 870 C CA . ILE A 1 112 ? 7.714 0.877 -20.286 1.00 97.12 112 ILE A CA 1
ATOM 871 C C . ILE A 1 112 ? 6.309 0.894 -20.878 1.00 97.12 112 ILE A C 1
ATOM 873 O O . ILE A 1 112 ? 6.120 0.479 -22.021 1.00 97.12 112 ILE A O 1
ATOM 877 N N . TYR A 1 113 ? 5.345 1.382 -20.106 1.00 96.56 113 TYR A N 1
ATOM 878 C CA . TYR A 1 113 ? 3.940 1.431 -20.485 1.00 96.56 113 TYR A CA 1
ATOM 879 C C . TYR A 1 113 ? 3.455 2.874 -20.517 1.00 96.56 113 TYR A C 1
ATOM 881 O O . TYR A 1 113 ? 3.577 3.607 -19.535 1.00 96.56 113 TYR A O 1
ATOM 889 N N . GLU A 1 114 ? 2.874 3.261 -21.645 1.00 93.88 114 GLU A N 1
ATOM 890 C CA . GLU A 1 114 ? 2.099 4.492 -21.764 1.00 93.88 114 GLU A CA 1
ATOM 891 C C . GLU A 1 114 ? 0.627 4.170 -21.478 1.00 93.88 114 GLU A C 1
ATOM 893 O O . GLU A 1 114 ? 0.153 3.077 -21.808 1.00 93.88 114 GLU A O 1
ATOM 898 N N . LEU A 1 115 ? -0.084 5.102 -20.839 1.00 93.56 115 LEU A N 1
ATOM 899 C CA . LEU A 1 115 ? -1.518 4.963 -20.603 1.00 93.56 115 LEU A CA 1
ATOM 900 C C . LEU A 1 115 ? -2.313 5.690 -21.684 1.00 93.56 115 LEU A C 1
ATOM 902 O O . LEU A 1 115 ? -2.020 6.832 -22.041 1.00 93.56 115 LEU A O 1
ATOM 906 N N . GLU A 1 116 ? -3.387 5.051 -22.122 1.00 93.62 116 GLU A N 1
ATOM 907 C CA . GLU A 1 116 ? -4.435 5.688 -22.902 1.00 93.62 116 GLU A CA 1
ATOM 908 C C . GLU A 1 116 ? -5.266 6.644 -22.034 1.00 93.62 116 GLU A C 1
ATOM 910 O O . GLU A 1 116 ? -5.244 6.610 -20.799 1.00 93.62 116 GLU A O 1
ATOM 915 N N . LYS A 1 117 ? -6.066 7.502 -22.679 1.00 90.44 117 LYS A N 1
ATOM 916 C CA . LYS A 1 117 ? -6.909 8.495 -21.979 1.00 90.44 117 LYS A CA 1
ATOM 917 C C . LYS A 1 117 ? -7.920 7.877 -21.011 1.00 90.44 117 LYS A C 1
ATOM 919 O O . LYS A 1 117 ? -8.334 8.544 -20.067 1.00 90.44 117 LYS A O 1
ATOM 924 N N . ASP A 1 118 ? -8.347 6.645 -21.265 1.00 90.69 118 ASP A N 1
ATOM 925 C CA . ASP A 1 118 ? -9.273 5.898 -20.410 1.00 90.69 118 ASP A CA 1
ATOM 926 C C . ASP A 1 118 ? -8.566 5.121 -19.281 1.00 90.69 118 ASP A C 1
ATOM 928 O O . ASP A 1 118 ? -9.225 4.435 -18.495 1.00 90.69 118 ASP A O 1
ATOM 932 N N . GLY A 1 119 ? -7.237 5.245 -19.183 1.00 90.81 119 GLY A N 1
ATOM 933 C CA . GLY A 1 119 ? -6.393 4.556 -18.212 1.00 90.81 119 GLY A CA 1
ATOM 934 C C . GLY A 1 119 ? -6.028 3.122 -18.602 1.00 90.81 119 GLY A C 1
ATOM 935 O O . GLY A 1 119 ? -5.422 2.416 -17.793 1.00 90.81 119 GLY A O 1
ATOM 936 N N . SER A 1 120 ? -6.396 2.655 -19.798 1.00 94.69 120 SER A N 1
ATOM 937 C CA . SER A 1 120 ? -5.934 1.362 -20.305 1.00 94.69 120 SER A CA 1
ATOM 938 C C . SER A 1 120 ? -4.469 1.414 -20.748 1.00 94.69 120 SER A C 1
ATOM 940 O O . SER A 1 120 ? -3.912 2.479 -21.009 1.00 94.69 120 SER A O 1
ATOM 942 N N . LEU A 1 121 ? -3.829 0.247 -20.789 1.00 95.25 121 LEU A N 1
ATOM 943 C CA . LEU A 1 121 ? -2.478 0.074 -21.308 1.00 95.25 121 LEU A CA 1
ATOM 944 C C . LEU A 1 121 ? -2.386 -1.190 -22.154 1.00 95.25 121 LEU A C 1
ATOM 946 O O . LEU A 1 121 ? -3.107 -2.172 -21.947 1.00 95.25 121 LEU A O 1
ATOM 950 N N . SER A 1 122 ? -1.441 -1.158 -23.081 1.00 94.81 122 SER A N 1
ATOM 951 C CA . SER A 1 122 ? -1.116 -2.266 -23.960 1.00 94.81 122 SER A CA 1
ATOM 952 C C . SER A 1 122 ? -0.024 -3.144 -23.362 1.00 94.81 122 SER A C 1
ATOM 954 O O . SER A 1 122 ? 1.060 -2.663 -23.031 1.00 94.81 122 SER A O 1
ATOM 956 N N . PHE A 1 123 ? -0.282 -4.442 -23.256 1.00 94.06 123 PHE A N 1
ATOM 957 C CA . PHE A 1 123 ? 0.710 -5.432 -22.865 1.00 94.06 123 PHE A CA 1
ATOM 958 C C . PHE A 1 123 ? 1.137 -6.244 -24.092 1.00 94.06 123 PHE A C 1
ATOM 960 O O . PHE A 1 123 ? 0.295 -6.738 -24.842 1.00 94.06 123 PHE A O 1
ATOM 967 N N . ARG A 1 124 ? 2.459 -6.368 -24.293 1.00 89.94 124 ARG A N 1
ATOM 968 C CA . ARG A 1 124 ? 3.081 -7.078 -25.431 1.00 89.94 124 ARG A CA 1
ATOM 969 C C . ARG A 1 124 ? 2.556 -6.607 -26.799 1.00 89.94 124 ARG A C 1
ATOM 971 O O . ARG A 1 124 ? 2.200 -7.411 -27.642 1.00 89.94 124 ARG A O 1
ATOM 978 N N . GLY A 1 125 ? 2.526 -5.292 -27.036 1.00 82.94 125 GLY A N 1
ATOM 979 C CA . GLY A 1 125 ? 2.217 -4.748 -28.367 1.00 82.94 125 GLY A CA 1
ATOM 980 C C . GLY A 1 125 ? 0.768 -4.966 -28.825 1.00 82.94 125 GLY A C 1
ATOM 981 O O . GLY A 1 125 ? 0.532 -5.175 -30.008 1.00 82.94 125 GLY A O 1
ATOM 982 N N . ASN A 1 126 ? -0.185 -4.856 -27.896 1.00 89.38 126 ASN A N 1
ATOM 983 C CA . ASN A 1 126 ? -1.638 -5.038 -28.040 1.00 89.38 126 ASN A CA 1
ATOM 984 C C . ASN A 1 126 ? -2.133 -6.486 -28.060 1.00 89.38 126 ASN A C 1
ATOM 986 O O . ASN A 1 126 ? -3.330 -6.693 -28.250 1.00 89.38 126 ASN A O 1
ATOM 990 N N . ASP A 1 127 ? -1.276 -7.467 -27.778 1.00 95.00 127 ASP A N 1
ATOM 991 C CA . ASP A 1 127 ? -1.725 -8.846 -27.546 1.00 95.00 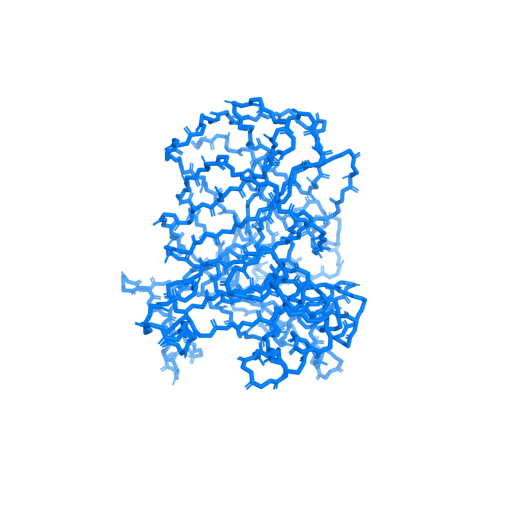127 ASP A CA 1
ATOM 992 C C . ASP A 1 127 ? -2.760 -8.912 -26.408 1.00 95.00 127 ASP A C 1
ATOM 994 O O . ASP A 1 127 ? -3.721 -9.680 -26.468 1.00 95.00 127 ASP A O 1
ATOM 998 N N . VAL A 1 128 ? -2.582 -8.084 -25.370 1.00 96.56 128 VAL A N 1
ATOM 999 C CA . VAL A 1 128 ? -3.519 -7.948 -24.250 1.00 96.56 128 VAL A CA 1
ATOM 1000 C C . VAL A 1 128 ? -3.703 -6.474 -23.897 1.00 96.56 128 VAL A C 1
ATOM 1002 O O . VAL A 1 128 ? -2.730 -5.747 -23.710 1.00 96.56 128 VAL A O 1
ATOM 1005 N N . ILE A 1 129 ? -4.954 -6.037 -23.741 1.00 95.62 129 ILE A N 1
ATOM 1006 C CA . ILE A 1 129 ? -5.285 -4.717 -23.191 1.00 95.62 129 ILE A CA 1
ATOM 1007 C C . ILE A 1 129 ? -5.640 -4.874 -21.716 1.00 95.62 129 ILE A C 1
ATOM 1009 O O . ILE A 1 129 ? -6.572 -5.597 -21.358 1.00 95.62 129 ILE A O 1
ATOM 1013 N N . MET A 1 130 ? -4.896 -4.187 -20.856 1.00 95.44 130 MET A N 1
ATOM 1014 C CA . MET A 1 130 ? -5.124 -4.179 -19.416 1.00 95.44 130 MET A CA 1
ATOM 1015 C C . MET A 1 130 ? -5.756 -2.856 -19.003 1.00 95.44 130 MET A C 1
ATOM 1017 O O . MET A 1 130 ? -5.337 -1.786 -19.440 1.00 95.44 130 MET A O 1
ATOM 1021 N N . ARG A 1 131 ? -6.750 -2.910 -18.115 1.00 91.81 131 ARG A N 1
ATOM 1022 C CA . ARG A 1 131 ? -7.307 -1.704 -17.503 1.00 91.81 131 ARG A CA 1
ATOM 1023 C C . ARG A 1 131 ? -6.463 -1.308 -16.295 1.00 91.81 131 ARG A C 1
ATOM 1025 O O . ARG A 1 131 ? -6.519 -1.981 -15.266 1.00 91.81 131 ARG A O 1
ATOM 1032 N N . GLY A 1 132 ? -5.731 -0.203 -16.410 1.00 90.19 132 GLY A N 1
ATOM 1033 C CA . GLY A 1 132 ? -5.036 0.407 -15.285 1.00 90.19 132 GLY A CA 1
ATOM 1034 C C . GLY A 1 132 ? -6.031 0.885 -14.234 1.00 90.19 132 GLY A C 1
ATOM 1035 O O . GLY A 1 132 ? -7.015 1.555 -14.541 1.00 90.19 132 GLY A O 1
ATOM 1036 N N . THR A 1 133 ? -5.798 0.514 -12.981 1.00 93.50 133 THR A N 1
ATOM 1037 C CA . THR A 1 133 ? -6.531 1.049 -11.829 1.00 93.50 133 THR A CA 1
ATOM 1038 C C . THR A 1 133 ? -5.480 1.464 -10.814 1.00 93.50 133 THR A C 1
ATOM 1040 O O . THR A 1 133 ? -5.027 0.585 -10.074 1.00 93.50 133 THR A O 1
ATOM 1043 N N . PRO A 1 134 ? -5.061 2.747 -10.827 1.00 97.00 134 PRO A N 1
ATOM 1044 C CA . PRO A 1 134 ? -3.966 3.228 -10.000 1.00 97.00 134 PRO A CA 1
ATOM 1045 C C . PRO A 1 134 ? -4.183 2.941 -8.516 1.00 97.00 134 PRO A C 1
ATOM 1047 O O . PRO A 1 134 ? -5.292 3.144 -8.014 1.00 97.00 134 PRO A O 1
ATOM 1050 N N . LYS A 1 135 ? -3.131 2.484 -7.831 1.00 96.94 135 LYS A N 1
ATOM 1051 C CA . LYS A 1 135 ? -3.145 2.146 -6.399 1.00 96.94 135 LYS A CA 1
ATOM 1052 C C . LYS A 1 135 ? -1.871 2.592 -5.714 1.00 96.94 135 LYS A C 1
ATOM 1054 O O . LYS A 1 135 ? -0.829 2.654 -6.356 1.00 96.94 135 LYS A O 1
ATOM 1059 N N . LEU A 1 136 ? -1.956 2.870 -4.421 1.00 98.25 136 LEU A N 1
ATOM 1060 C CA . LEU A 1 136 ? -0.778 3.110 -3.594 1.00 98.25 136 LEU A CA 1
ATOM 1061 C C . LEU A 1 136 ? -0.249 1.787 -3.033 1.00 98.25 136 LEU A C 1
ATOM 1063 O O . LEU A 1 136 ? -0.966 1.109 -2.298 1.00 98.25 136 LEU A O 1
ATOM 1067 N N . GLY A 1 137 ? 1.005 1.458 -3.334 1.00 97.69 137 GLY A N 1
ATOM 1068 C CA . GLY A 1 137 ? 1.757 0.396 -2.667 1.00 97.69 137 GLY A CA 1
ATOM 1069 C C . GLY A 1 137 ? 2.260 0.829 -1.289 1.00 97.69 137 GLY A C 1
ATOM 1070 O O . GLY A 1 137 ? 2.270 0.032 -0.345 1.00 97.69 137 GLY A O 1
ATOM 1071 N N . PHE A 1 138 ? 2.568 2.126 -1.128 1.00 98.00 138 PHE A N 1
ATOM 1072 C CA . PHE A 1 138 ? 3.198 2.660 0.076 1.00 98.00 138 PHE A CA 1
ATOM 1073 C C . PHE A 1 138 ? 2.418 3.800 0.744 1.00 98.00 138 PHE A C 1
ATOM 1075 O O . PHE A 1 138 ? 2.225 4.879 0.174 1.00 98.00 138 PHE A O 1
ATOM 1082 N N . VAL A 1 139 ? 2.069 3.609 2.021 1.00 98.06 139 VAL A N 1
ATOM 1083 C CA . VAL A 1 139 ? 1.578 4.662 2.928 1.00 98.06 139 VAL A CA 1
ATOM 1084 C C . VAL A 1 139 ? 2.030 4.339 4.350 1.00 98.06 139 VAL A C 1
ATOM 1086 O O . VAL A 1 139 ? 1.768 3.239 4.829 1.00 98.06 139 VAL A O 1
ATOM 1089 N N . THR A 1 140 ? 2.667 5.275 5.059 1.00 97.44 140 THR A N 1
ATOM 1090 C CA . THR A 1 140 ? 3.045 5.078 6.473 1.00 97.44 140 THR A CA 1
ATOM 1091 C C . THR A 1 140 ? 2.843 6.333 7.307 1.00 97.44 140 THR A C 1
ATOM 1093 O O . THR A 1 140 ? 3.011 7.451 6.813 1.00 97.44 140 THR A O 1
ATOM 1096 N N . THR A 1 141 ? 2.582 6.148 8.598 1.00 96.81 141 THR A N 1
ATOM 1097 C CA . THR A 1 141 ? 2.876 7.150 9.629 1.00 96.81 141 THR A CA 1
ATOM 1098 C C . THR A 1 141 ? 4.329 7.008 10.091 1.00 96.81 141 THR A C 1
ATOM 1100 O O . THR A 1 141 ? 4.909 5.920 10.047 1.00 96.81 141 THR A O 1
ATOM 1103 N N . LEU A 1 142 ? 4.950 8.121 10.479 1.00 95.00 142 LEU A N 1
ATOM 1104 C CA . LEU A 1 142 ? 6.309 8.144 11.022 1.00 95.00 142 LEU A CA 1
ATOM 1105 C C . LEU A 1 142 ? 6.286 8.032 12.548 1.00 95.00 142 LEU A C 1
ATOM 1107 O O . LEU A 1 142 ? 5.388 8.559 13.205 1.00 95.00 142 LEU A O 1
ATOM 1111 N N . ASP A 1 143 ? 7.307 7.390 13.104 1.00 92.31 143 ASP A N 1
ATOM 1112 C CA . ASP A 1 143 ? 7.556 7.297 14.541 1.00 92.31 143 ASP A CA 1
ATOM 1113 C C . ASP A 1 143 ? 9.054 7.486 14.847 1.00 92.31 143 ASP A C 1
ATOM 1115 O O . ASP A 1 143 ? 9.833 7.888 13.981 1.00 92.31 143 ASP A O 1
ATOM 1119 N N . SER A 1 144 ? 9.464 7.231 16.090 1.00 89.38 144 SER A N 1
ATOM 1120 C CA . SER A 1 144 ? 10.852 7.398 16.531 1.00 89.38 144 SER A CA 1
ATOM 1121 C C . SER A 1 144 ? 11.857 6.456 15.860 1.00 89.38 144 SER A C 1
ATOM 1123 O O . SER A 1 144 ? 13.058 6.689 15.983 1.00 89.38 144 SER A O 1
ATOM 1125 N N . GLU A 1 145 ? 11.411 5.388 15.195 1.00 90.62 145 GLU A N 1
ATOM 1126 C CA . GLU A 1 145 ? 12.306 4.428 14.554 1.00 90.62 145 GLU A CA 1
ATOM 1127 C C . GLU A 1 145 ? 12.524 4.766 13.077 1.00 90.62 145 GLU A C 1
ATOM 1129 O O . GLU A 1 145 ? 11.587 4.828 12.277 1.00 90.62 145 GLU A O 1
ATOM 1134 N N . GLU A 1 146 ? 13.793 4.899 12.681 1.00 92.06 146 GLU A N 1
ATOM 1135 C CA . GLU A 1 146 ? 14.146 5.024 11.270 1.00 92.06 146 GLU A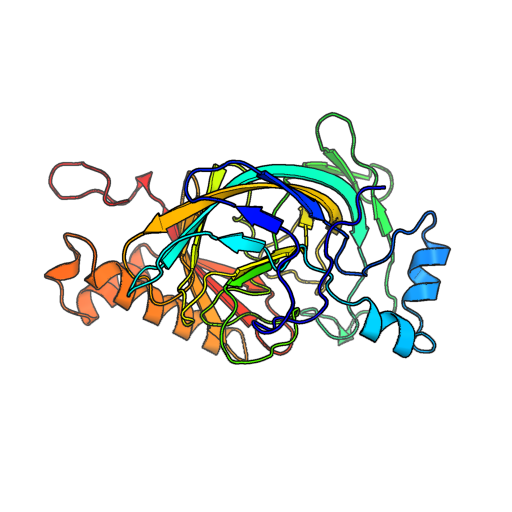 CA 1
ATOM 1136 C C . GLU A 1 146 ? 13.953 3.686 10.538 1.00 92.06 146 GLU A C 1
ATOM 1138 O O . GLU A 1 146 ? 14.468 2.648 10.967 1.00 92.06 146 GLU A O 1
ATOM 1143 N N . ARG A 1 147 ? 13.255 3.698 9.394 1.00 91.44 147 ARG A N 1
ATOM 1144 C CA . ARG A 1 147 ? 13.012 2.486 8.590 1.00 91.44 147 ARG A CA 1
ATOM 1145 C C . ARG A 1 147 ? 13.245 2.700 7.096 1.00 91.44 147 ARG A C 1
ATOM 1147 O O . ARG A 1 147 ? 13.032 3.778 6.544 1.00 91.44 147 ARG A O 1
ATOM 1154 N N . SER A 1 148 ? 13.651 1.624 6.418 1.00 91.50 148 SER A N 1
ATOM 1155 C CA . SER A 1 148 ? 13.702 1.571 4.951 1.00 91.50 148 SER A CA 1
ATOM 1156 C C . SER A 1 148 ? 12.294 1.526 4.363 1.00 91.50 148 SER A C 1
ATOM 1158 O O . SER A 1 148 ? 11.475 0.757 4.863 1.00 91.50 148 SER A O 1
ATOM 1160 N N . LEU A 1 149 ? 12.054 2.229 3.256 1.00 92.88 149 LEU A N 1
ATOM 1161 C CA . LEU A 1 149 ? 10.718 2.333 2.655 1.00 92.88 149 LEU A CA 1
ATOM 1162 C C . LEU A 1 149 ? 10.235 1.058 1.940 1.00 92.88 149 LEU A C 1
ATOM 1164 O O . LEU A 1 149 ? 9.044 0.865 1.792 1.00 92.88 149 LEU A O 1
ATOM 1168 N N . GLY A 1 150 ? 11.115 0.116 1.593 1.00 90.62 150 GLY A N 1
ATOM 1169 C CA . GLY A 1 150 ? 10.710 -1.164 0.980 1.00 90.62 150 GLY A CA 1
ATOM 1170 C C . GLY A 1 150 ? 10.215 -2.229 1.970 1.00 90.62 150 GLY A C 1
ATOM 1171 O O . GLY A 1 150 ? 10.544 -3.403 1.798 1.00 90.62 150 GLY A O 1
ATOM 1172 N N . ARG A 1 151 ? 9.576 -1.847 3.086 1.00 91.31 151 ARG A N 1
ATOM 1173 C CA . ARG A 1 151 ? 9.056 -2.788 4.100 1.00 91.31 151 ARG A CA 1
ATOM 1174 C C . ARG A 1 151 ? 7.758 -2.288 4.725 1.00 91.31 151 ARG A C 1
ATOM 1176 O O . ARG A 1 151 ? 7.620 -1.094 4.980 1.00 91.31 151 ARG A O 1
ATOM 1183 N N . ALA A 1 152 ? 6.867 -3.220 5.043 1.00 95.50 152 ALA A N 1
ATOM 1184 C CA . ALA A 1 152 ? 5.713 -2.980 5.898 1.00 95.50 152 ALA A CA 1
ATOM 1185 C C . ALA A 1 152 ? 6.045 -3.126 7.391 1.00 95.50 152 ALA A C 1
ATOM 1187 O O . ALA A 1 152 ? 7.020 -3.777 7.779 1.00 95.50 152 ALA A O 1
ATOM 1188 N N . CYS A 1 153 ? 5.203 -2.525 8.224 1.00 95.00 153 CYS A N 1
ATOM 1189 C CA . CYS A 1 153 ? 5.198 -2.626 9.675 1.00 95.00 153 CYS A CA 1
ATOM 1190 C C . CYS A 1 153 ? 3.826 -2.203 10.231 1.00 95.00 153 CYS A C 1
ATOM 1192 O O . CYS A 1 153 ? 2.883 -1.931 9.486 1.00 95.00 153 CYS A O 1
ATOM 1194 N N . GLN A 1 154 ? 3.735 -2.082 11.555 1.00 96.06 154 GLN A N 1
ATOM 1195 C CA . GLN A 1 154 ? 2.529 -1.647 12.260 1.00 96.06 154 GLN A CA 1
ATOM 1196 C C . GLN A 1 154 ? 2.009 -0.270 11.814 1.00 96.06 154 GLN A C 1
ATOM 1198 O O . GLN A 1 154 ? 0.806 -0.030 11.840 1.00 96.06 154 GLN A O 1
ATOM 1203 N N . ASN A 1 155 ? 2.895 0.613 11.353 1.00 95.75 155 ASN A N 1
ATOM 1204 C CA . ASN A 1 155 ? 2.552 1.968 10.919 1.00 95.75 155 ASN A CA 1
ATOM 1205 C C . ASN A 1 155 ? 2.165 2.062 9.434 1.00 95.75 155 ASN A C 1
ATOM 1207 O O . ASN A 1 155 ? 1.983 3.169 8.931 1.00 95.75 155 ASN A O 1
ATOM 1211 N N . GLY A 1 156 ? 2.058 0.932 8.726 1.00 96.88 156 GLY A N 1
ATOM 1212 C CA . GLY A 1 156 ? 1.898 0.881 7.273 1.00 96.88 156 GLY A CA 1
ATOM 1213 C C . GLY A 1 156 ? 3.216 0.517 6.588 1.00 96.88 156 GLY A C 1
ATOM 1214 O O . GLY A 1 156 ? 3.874 -0.443 6.981 1.00 96.88 156 GLY A O 1
ATOM 1215 N N . GLY A 1 157 ? 3.616 1.272 5.573 1.00 96.44 157 GLY A N 1
ATOM 1216 C CA . GLY A 1 157 ? 4.830 1.046 4.786 1.00 96.44 157 GLY A CA 1
ATOM 1217 C C . GLY A 1 157 ? 4.518 0.461 3.412 1.00 96.44 157 GLY A C 1
ATOM 1218 O O . GLY A 1 157 ? 3.483 0.797 2.840 1.00 96.44 157 GLY A O 1
ATOM 1219 N N . ASN A 1 158 ? 5.403 -0.401 2.898 1.00 96.94 158 ASN A N 1
ATOM 1220 C CA . ASN A 1 158 ? 5.229 -1.092 1.609 1.00 96.94 158 ASN A CA 1
ATOM 1221 C C . ASN A 1 158 ? 4.209 -2.224 1.750 1.00 96.94 158 ASN A C 1
ATOM 1223 O O . ASN A 1 158 ? 4.569 -3.374 2.011 1.00 96.94 158 ASN A O 1
ATOM 1227 N N . LEU A 1 159 ? 2.928 -1.867 1.720 1.00 97.25 159 LEU A N 1
ATOM 1228 C CA . LEU A 1 159 ? 1.838 -2.807 1.940 1.00 97.25 159 LEU A CA 1
ATOM 1229 C C . LEU A 1 159 ? 1.552 -3.620 0.687 1.00 97.25 159 LEU A C 1
ATOM 1231 O O . LEU A 1 159 ? 1.263 -4.811 0.806 1.00 97.25 159 LEU A O 1
ATOM 1235 N N . ASP A 1 160 ? 1.601 -2.971 -0.477 1.00 97.19 160 ASP A N 1
ATOM 1236 C CA . ASP A 1 160 ? 1.306 -3.560 -1.784 1.00 97.19 160 ASP A CA 1
ATOM 1237 C C . ASP A 1 160 ? -0.013 -4.341 -1.762 1.00 97.19 160 ASP A C 1
ATOM 1239 O O . ASP A 1 160 ? -0.124 -5.433 -2.308 1.00 97.19 160 ASP A O 1
ATOM 1243 N N . ILE A 1 161 ? -1.034 -3.828 -1.071 1.00 97.00 161 ILE A N 1
ATOM 1244 C CA . ILE A 1 161 ? -2.369 -4.428 -1.086 1.00 97.00 161 ILE A CA 1
ATOM 1245 C C . ILE A 1 161 ? -3.161 -3.773 -2.208 1.00 97.00 161 ILE A C 1
ATOM 1247 O O . ILE A 1 161 ? -3.413 -2.569 -2.197 1.00 97.00 161 ILE A O 1
ATOM 1251 N N . ASN A 1 162 ? -3.632 -4.601 -3.140 1.00 94.25 162 ASN A N 1
ATOM 1252 C CA . ASN A 1 162 ? -4.340 -4.215 -4.362 1.00 94.25 162 ASN A CA 1
ATOM 1253 C C . ASN A 1 162 ? -5.774 -3.670 -4.123 1.00 94.25 162 ASN A C 1
ATOM 1255 O O . ASN A 1 162 ? -6.683 -3.945 -4.903 1.00 94.25 162 ASN A O 1
ATOM 1259 N N . LEU A 1 163 ? -5.991 -2.937 -3.025 1.00 96.62 163 LEU A N 1
ATOM 1260 C CA . LEU A 1 163 ? -7.258 -2.336 -2.588 1.00 96.62 163 LEU A CA 1
ATOM 1261 C C . LEU A 1 163 ? -7.089 -0.896 -2.051 1.00 96.62 163 LEU A C 1
ATOM 1263 O O . LEU A 1 163 ? -8.060 -0.311 -1.578 1.00 96.62 163 LEU A O 1
ATOM 1267 N N . LEU A 1 164 ? -5.881 -0.320 -2.136 1.00 97.38 164 LEU A N 1
ATOM 1268 C CA . LEU A 1 164 ? -5.602 1.097 -1.857 1.00 97.38 164 LEU A CA 1
ATOM 1269 C C . LEU A 1 164 ? -5.761 1.953 -3.118 1.00 97.38 164 LEU A C 1
ATOM 1271 O O . LEU A 1 164 ? -4.802 2.529 -3.633 1.00 97.38 164 LEU A O 1
ATOM 1275 N N . ASP A 1 165 ? -6.982 2.003 -3.638 1.00 97.62 165 ASP A N 1
ATOM 1276 C CA . ASP A 1 165 ? -7.347 2.775 -4.822 1.00 97.62 165 ASP A CA 1
ATOM 1277 C C . ASP A 1 165 ? -8.296 3.939 -4.490 1.00 97.62 165 ASP A C 1
ATOM 1279 O O . ASP A 1 165 ? -8.586 4.245 -3.330 1.00 97.62 165 ASP A O 1
ATOM 1283 N N . LYS A 1 166 ? -8.748 4.647 -5.526 1.00 98.12 166 LYS A N 1
ATOM 1284 C CA . LYS A 1 166 ? -9.656 5.787 -5.391 1.00 98.12 166 LYS A CA 1
ATOM 1285 C C . LYS A 1 166 ? -10.910 5.435 -4.583 1.00 98.12 166 LYS A C 1
ATOM 1287 O O . LYS A 1 166 ? -11.696 4.573 -4.966 1.00 98.12 166 LYS A O 1
ATOM 1292 N N . GLY A 1 167 ? -11.162 6.225 -3.544 1.00 98.25 167 GLY A N 1
ATOM 1293 C CA . GLY A 1 167 ? -12.301 6.089 -2.642 1.00 98.25 167 GLY A CA 1
ATOM 1294 C C . GLY A 1 167 ? -12.027 5.188 -1.440 1.00 98.25 167 GLY A C 1
ATOM 1295 O O . GLY A 1 167 ? -12.841 5.176 -0.519 1.00 98.25 167 GLY A O 1
ATOM 1296 N N . SER A 1 168 ? -10.899 4.473 -1.414 1.00 98.50 168 SER A N 1
ATOM 1297 C CA . SER A 1 168 ? -10.478 3.734 -0.227 1.00 98.50 168 SER A CA 1
ATOM 1298 C C . SER A 1 168 ? -9.931 4.667 0.859 1.00 98.50 168 SER A C 1
ATOM 1300 O O . SER A 1 168 ? -9.513 5.803 0.609 1.00 98.50 168 SER A O 1
ATOM 1302 N N . THR A 1 169 ? -9.953 4.177 2.092 1.00 98.88 169 THR A N 1
ATOM 1303 C CA . THR A 1 169 ? -9.368 4.825 3.265 1.00 98.88 169 THR A CA 1
ATOM 1304 C C . THR A 1 169 ? -8.454 3.837 3.961 1.00 98.88 169 THR A C 1
ATOM 1306 O O . THR A 1 169 ? -8.854 2.700 4.200 1.00 98.88 169 THR A O 1
ATOM 1309 N N . ILE A 1 170 ? -7.250 4.267 4.327 1.00 98.81 170 ILE A N 1
ATOM 1310 C CA . ILE A 1 170 ? -6.384 3.502 5.221 1.00 98.81 170 ILE A CA 1
ATOM 1311 C C . ILE A 1 170 ? -6.330 4.160 6.594 1.00 98.81 170 ILE A C 1
ATOM 1313 O O . ILE A 1 170 ? -6.096 5.363 6.713 1.00 98.81 170 ILE A O 1
ATOM 1317 N N . TYR A 1 171 ? -6.544 3.357 7.629 1.00 98.62 171 TYR A N 1
ATOM 1318 C CA . TYR A 1 171 ? -6.387 3.752 9.018 1.00 98.62 171 TYR A CA 1
ATOM 1319 C C . TYR A 1 171 ? -5.023 3.308 9.518 1.00 98.62 171 TYR A C 1
ATOM 1321 O O . TYR A 1 171 ? -4.691 2.127 9.408 1.00 98.62 171 TYR A O 1
ATOM 1329 N N . LEU A 1 172 ? -4.245 4.239 10.068 1.00 98.12 172 LEU A N 1
ATOM 1330 C CA . LEU A 1 172 ? -2.892 3.973 10.554 1.00 98.12 172 LEU A CA 1
ATOM 1331 C C . LEU A 1 172 ? -2.691 4.484 11.985 1.00 98.12 172 LEU A C 1
ATOM 1333 O O . LEU A 1 172 ? -3.106 5.612 12.285 1.00 98.12 172 LEU A O 1
ATOM 1337 N N . PRO A 1 173 ? -2.017 3.703 12.854 1.00 96.00 173 PRO A N 1
ATOM 1338 C CA . PRO A 1 173 ? -1.630 4.168 14.181 1.00 96.00 173 PRO A CA 1
ATOM 1339 C C . PRO A 1 173 ? -0.707 5.383 14.082 1.00 96.00 173 PRO A C 1
ATOM 1341 O O . PRO A 1 173 ? 0.068 5.510 13.135 1.00 96.00 173 PRO A O 1
ATOM 1344 N N . VAL A 1 174 ? -0.739 6.257 15.086 1.00 94.38 174 VAL A N 1
ATOM 1345 C CA . VAL A 1 174 ? 0.276 7.303 15.257 1.00 94.38 174 VAL A CA 1
ATOM 1346 C C . VAL A 1 174 ? 0.970 7.082 16.591 1.00 94.38 174 VAL A C 1
ATOM 1348 O O . VAL A 1 174 ? 0.360 7.225 17.646 1.00 94.38 174 VAL A O 1
ATOM 1351 N N . ASN A 1 175 ? 2.253 6.730 16.521 1.00 84.50 175 ASN A N 1
ATOM 1352 C CA . ASN A 1 175 ? 3.074 6.371 17.681 1.00 84.50 175 ASN A CA 1
ATOM 1353 C C . ASN A 1 175 ? 4.069 7.477 18.077 1.00 84.50 175 ASN A C 1
ATOM 1355 O O . ASN A 1 175 ? 4.989 7.239 18.854 1.00 84.50 175 ASN A O 1
ATOM 1359 N N . ALA A 1 176 ? 3.895 8.684 17.538 1.00 83.88 176 ALA A N 1
ATOM 1360 C CA . ALA A 1 176 ? 4.696 9.863 17.849 1.00 83.88 176 ALA A CA 1
ATOM 1361 C C . ALA A 1 176 ? 3.808 11.040 18.263 1.00 83.88 176 ALA A C 1
ATOM 1363 O O . ALA A 1 176 ? 2.633 11.108 17.901 1.00 83.88 176 ALA A O 1
ATOM 1364 N N . ASP A 1 177 ? 4.407 12.011 18.955 1.00 81.81 177 ASP A N 1
ATOM 1365 C CA . ASP A 1 177 ? 3.723 13.236 19.394 1.00 81.81 177 ASP A CA 1
ATOM 1366 C C . ASP A 1 177 ? 3.245 14.102 18.218 1.00 81.81 177 ASP A C 1
ATOM 1368 O O . ASP A 1 177 ? 2.298 14.882 18.338 1.00 81.81 177 ASP A O 1
ATOM 1372 N N . THR A 1 178 ? 3.898 13.962 17.061 1.00 83.81 178 THR A N 1
ATOM 1373 C CA . THR A 1 178 ? 3.507 14.614 15.810 1.00 83.81 178 THR A CA 1
ATOM 1374 C C . THR A 1 178 ? 3.089 13.577 14.782 1.00 83.81 178 THR A C 1
ATOM 1376 O O . THR A 1 178 ? 3.823 12.621 14.532 1.00 83.81 178 THR A O 1
ATOM 1379 N N . ALA A 1 179 ? 1.968 13.809 14.105 1.00 91.69 179 ALA A N 1
ATOM 1380 C CA . ALA A 1 179 ? 1.566 13.003 12.962 1.00 91.69 179 ALA A CA 1
ATOM 1381 C C . ALA A 1 179 ? 2.296 13.488 11.707 1.00 91.69 179 ALA A C 1
ATOM 1383 O O . ALA A 1 179 ? 2.011 14.568 11.188 1.00 91.69 179 ALA A O 1
ATOM 1384 N N . LYS A 1 180 ? 3.225 12.676 11.203 1.00 95.06 180 LYS A N 1
ATOM 1385 C CA . LYS A 1 180 ? 3.795 12.842 9.864 1.00 95.06 180 LYS A CA 1
ATOM 1386 C C . LYS A 1 180 ? 3.541 11.589 9.042 1.00 95.06 180 LYS A C 1
ATOM 1388 O O . LYS A 1 180 ? 3.626 10.487 9.582 1.00 95.06 180 LYS A O 1
ATOM 1393 N N . ILE A 1 181 ? 3.265 11.760 7.754 1.00 96.94 181 ILE A N 1
ATOM 1394 C CA . ILE A 1 181 ? 3.057 10.651 6.820 1.00 96.94 181 ILE A CA 1
ATOM 1395 C C . ILE A 1 181 ? 4.021 10.712 5.638 1.00 96.94 181 ILE A C 1
ATOM 1397 O O . ILE A 1 181 ? 4.487 11.790 5.251 1.00 96.94 181 ILE A O 1
ATOM 1401 N N . LEU A 1 182 ? 4.278 9.542 5.061 1.00 97.38 182 LEU A N 1
ATOM 1402 C CA . LEU A 1 182 ? 4.884 9.372 3.743 1.00 97.38 182 LEU A CA 1
ATOM 1403 C C . LEU A 1 182 ? 3.935 8.562 2.859 1.00 97.38 182 LEU A C 1
ATOM 1405 O O . LEU A 1 182 ? 3.287 7.631 3.340 1.00 97.38 182 LEU A O 1
ATOM 1409 N N . VAL A 1 183 ? 3.877 8.916 1.577 1.00 97.75 183 VAL A N 1
ATOM 1410 C CA . VAL A 1 183 ? 3.023 8.261 0.575 1.00 97.75 183 VAL A CA 1
ATOM 1411 C C . VAL A 1 183 ? 3.799 8.087 -0.722 1.00 97.75 183 VAL A C 1
ATOM 1413 O O . VAL A 1 183 ? 4.486 9.014 -1.144 1.00 97.75 183 VAL A O 1
ATOM 1416 N N . GLY A 1 184 ? 3.698 6.937 -1.375 1.00 97.19 184 GLY A N 1
ATOM 1417 C CA . GLY A 1 184 ? 4.440 6.680 -2.602 1.00 97.19 184 GLY A CA 1
ATOM 1418 C C . GLY A 1 184 ? 4.080 5.358 -3.248 1.00 97.19 184 GLY A C 1
ATOM 1419 O O . GLY A 1 184 ? 3.022 4.795 -2.971 1.00 97.19 184 GLY A O 1
ATOM 1420 N N . ASP A 1 185 ? 4.991 4.899 -4.103 1.00 97.19 185 ASP A N 1
ATOM 1421 C CA . ASP A 1 185 ? 4.918 3.592 -4.756 1.00 97.19 185 ASP A CA 1
ATOM 1422 C C . ASP A 1 185 ? 3.595 3.388 -5.509 1.00 97.19 185 ASP A C 1
ATOM 1424 O O . ASP A 1 185 ? 2.784 2.516 -5.213 1.00 97.19 185 ASP A O 1
ATOM 1428 N N . LEU A 1 186 ? 3.301 4.312 -6.427 1.00 98.06 186 LEU A N 1
ATOM 1429 C CA . LEU A 1 186 ? 2.077 4.255 -7.215 1.00 98.06 186 LEU A CA 1
ATOM 1430 C C . LEU A 1 186 ? 2.187 3.123 -8.238 1.00 98.06 186 LEU A C 1
ATOM 1432 O O . LEU A 1 186 ? 3.125 3.099 -9.028 1.00 98.06 186 LEU A O 1
ATOM 1436 N N . HIS A 1 187 ? 1.187 2.252 -8.308 1.00 98.12 187 HIS A N 1
ATOM 1437 C CA . HIS A 1 187 ? 1.122 1.177 -9.297 1.00 98.12 187 HIS A CA 1
ATOM 1438 C C . HIS A 1 187 ? -0.058 1.387 -10.237 1.00 98.12 187 HIS A C 1
ATOM 1440 O O . HIS A 1 187 ? -1.171 1.643 -9.786 1.00 98.12 187 HIS A O 1
ATOM 1446 N N . ILE A 1 188 ? 0.137 1.226 -11.547 1.00 97.19 188 ILE A N 1
ATOM 1447 C CA . ILE A 1 188 ? -0.966 1.234 -12.527 1.00 97.19 188 ILE A CA 1
ATOM 1448 C C . ILE A 1 188 ? -1.767 -0.066 -12.448 1.00 97.19 188 ILE A C 1
ATOM 1450 O O . ILE A 1 188 ? -3.001 -0.059 -12.450 1.00 97.19 188 ILE A O 1
ATOM 1454 N N . CYS A 1 189 ? -1.047 -1.183 -12.385 1.00 96.00 189 CYS A N 1
ATOM 1455 C CA . CYS A 1 189 ? -1.587 -2.529 -12.288 1.00 96.00 189 CYS A CA 1
ATOM 1456 C C . CYS A 1 189 ? -0.754 -3.317 -11.287 1.00 96.00 189 CYS A C 1
ATOM 1458 O O . CYS A 1 189 ? 0.474 -3.341 -11.378 1.00 96.00 189 CYS A O 1
ATOM 1460 N N . GLN A 1 190 ? -1.439 -4.024 -10.397 1.00 96.31 190 GLN A N 1
ATOM 1461 C CA . GLN A 1 190 ? -0.823 -4.925 -9.443 1.00 96.31 190 GLN A CA 1
ATOM 1462 C C . GLN A 1 190 ? -1.705 -6.168 -9.297 1.00 96.31 190 GLN A C 1
ATOM 1464 O O . GLN A 1 190 ? -2.934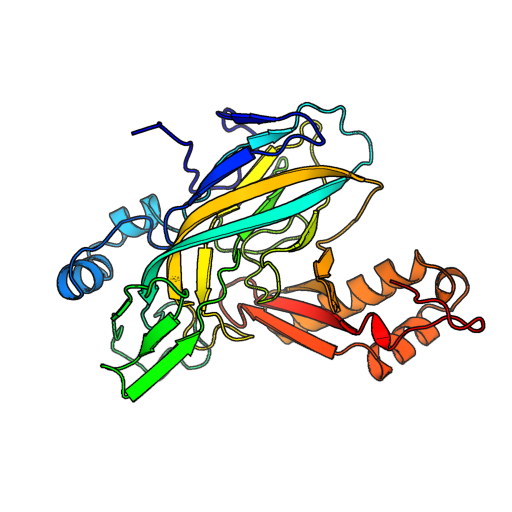 -6.072 -9.253 1.00 96.31 190 GLN A O 1
ATOM 1469 N N . GLY A 1 191 ? -1.082 -7.342 -9.266 1.00 95.69 191 GLY A N 1
ATOM 1470 C CA . GLY A 1 191 ? -1.742 -8.584 -8.869 1.00 95.69 191 GLY A CA 1
ATOM 1471 C C . GLY A 1 191 ? -1.536 -8.848 -7.380 1.00 95.69 191 GLY A C 1
ATOM 1472 O O . GLY A 1 191 ? -0.524 -8.434 -6.813 1.00 95.69 191 GLY A O 1
ATOM 1473 N N . ASN A 1 192 ? -2.457 -9.586 -6.760 1.00 95.94 192 ASN A N 1
ATOM 1474 C CA . ASN A 1 192 ? -2.268 -10.043 -5.383 1.00 95.94 192 ASN A CA 1
ATOM 1475 C C . ASN A 1 192 ? -1.028 -10.939 -5.313 1.00 95.94 192 ASN A C 1
ATOM 1477 O O . ASN A 1 192 ? -0.898 -11.893 -6.082 1.00 95.94 192 ASN A O 1
ATOM 1481 N N . GLY A 1 193 ? -0.122 -10.618 -4.398 1.00 95.44 193 GLY A N 1
ATOM 1482 C CA . GLY A 1 193 ? 1.149 -11.308 -4.226 1.00 95.44 193 GLY A CA 1
ATOM 1483 C C . GLY A 1 193 ? 2.305 -10.766 -5.064 1.00 95.44 193 GLY A C 1
ATOM 1484 O O . GLY A 1 193 ? 3.425 -11.213 -4.837 1.00 95.44 193 GLY A O 1
ATOM 1485 N N . GLU A 1 194 ? 2.064 -9.841 -6.004 1.00 96.25 194 GLU A N 1
ATOM 1486 C CA . GLU A 1 194 ? 3.119 -9.180 -6.789 1.00 96.25 194 GLU A CA 1
ATOM 1487 C C . GLU A 1 194 ? 4.161 -10.185 -7.336 1.00 96.25 194 GLU A C 1
ATOM 1489 O O . GLU A 1 194 ? 5.343 -10.164 -7.010 1.00 96.25 194 GLU A O 1
ATOM 1494 N N . ALA A 1 195 ? 3.703 -11.163 -8.122 1.00 96.38 195 ALA A N 1
ATOM 1495 C CA . ALA A 1 195 ? 4.418 -12.433 -8.297 1.00 96.38 195 ALA A CA 1
ATOM 1496 C C . ALA A 1 195 ? 5.863 -12.334 -8.839 1.00 96.38 195 ALA A C 1
ATOM 1498 O O . ALA A 1 195 ? 6.716 -13.131 -8.439 1.00 96.38 195 ALA A O 1
ATOM 1499 N N . CYS A 1 196 ? 6.163 -11.384 -9.733 1.00 96.69 196 CYS A N 1
ATOM 1500 C CA . CYS A 1 196 ? 7.526 -11.143 -10.240 1.00 96.69 196 CYS A CA 1
ATOM 1501 C C . CYS A 1 196 ? 8.343 -10.171 -9.365 1.00 96.69 196 CYS A C 1
ATOM 1503 O O . CYS A 1 196 ? 9.505 -9.890 -9.668 1.00 96.69 196 CYS A O 1
ATOM 1505 N N . GLY A 1 197 ? 7.747 -9.705 -8.267 1.00 95.56 197 GLY A N 1
ATOM 1506 C CA . GLY A 1 197 ? 8.325 -8.845 -7.245 1.00 95.56 197 GLY A CA 1
ATOM 1507 C C . GLY A 1 197 ? 8.322 -7.354 -7.562 1.00 95.56 197 GLY A C 1
ATOM 1508 O O . GLY A 1 197 ? 8.986 -6.647 -6.812 1.00 95.56 197 GLY A O 1
ATOM 1509 N N . ILE A 1 198 ? 7.703 -6.933 -8.677 1.00 96.38 198 ILE A N 1
ATOM 1510 C CA . ILE A 1 198 ? 7.498 -5.533 -9.083 1.00 96.38 198 ILE A CA 1
ATOM 1511 C C . ILE A 1 198 ? 6.150 -5.406 -9.817 1.00 96.38 198 ILE A C 1
ATOM 1513 O O . ILE A 1 198 ? 5.882 -6.124 -10.792 1.00 96.38 198 ILE A O 1
ATOM 1517 N N . ALA A 1 199 ? 5.308 -4.479 -9.377 1.00 97.06 199 ALA A N 1
ATOM 1518 C CA . ALA A 1 199 ? 4.078 -4.077 -10.053 1.00 97.06 199 ALA A CA 1
ATOM 1519 C C . ALA A 1 199 ? 4.355 -3.344 -11.385 1.00 97.06 199 ALA A C 1
ATOM 1521 O O . ALA A 1 199 ? 5.484 -3.273 -11.863 1.00 97.06 199 ALA A O 1
ATOM 1522 N N . ILE A 1 200 ? 3.332 -2.783 -12.036 1.00 97.94 200 ILE A N 1
ATOM 1523 C CA . ILE A 1 200 ? 3.592 -1.736 -13.039 1.00 97.94 200 ILE A CA 1
ATOM 1524 C C . ILE A 1 200 ? 3.751 -0.409 -12.288 1.00 97.94 200 ILE A C 1
ATOM 1526 O O . ILE A 1 200 ? 2.767 0.302 -12.075 1.00 97.94 200 ILE A O 1
ATOM 1530 N N . GLU A 1 201 ? 4.985 -0.119 -11.878 1.00 97.94 201 GLU A N 1
ATOM 1531 C CA . GLU A 1 201 ? 5.410 1.070 -11.128 1.00 97.94 201 GLU A CA 1
ATOM 1532 C C . GLU A 1 201 ? 5.153 2.351 -11.902 1.00 97.94 201 GLU A C 1
ATOM 1534 O O . GLU A 1 201 ? 5.410 2.396 -13.103 1.00 97.94 201 GLU A O 1
ATOM 1539 N N . ALA A 1 202 ? 4.704 3.414 -11.239 1.00 97.50 202 ALA A N 1
ATOM 1540 C CA . ALA A 1 202 ? 4.199 4.584 -11.934 1.00 97.50 202 ALA A CA 1
ATOM 1541 C C . ALA A 1 202 ? 4.640 5.926 -11.356 1.00 97.50 202 ALA A C 1
ATOM 1543 O O . ALA A 1 202 ? 4.669 6.154 -10.150 1.00 97.50 202 ALA A O 1
ATOM 1544 N N . ASP A 1 203 ? 4.905 6.858 -12.268 1.00 96.38 203 ASP A N 1
ATOM 1545 C CA . ASP A 1 203 ? 4.933 8.282 -11.953 1.00 96.38 203 ASP A CA 1
ATOM 1546 C C . ASP A 1 203 ? 3.500 8.818 -11.915 1.00 96.38 203 ASP A C 1
ATOM 1548 O O . ASP A 1 203 ? 2.670 8.432 -12.749 1.00 96.38 203 ASP A O 1
ATOM 1552 N N . GLY A 1 204 ? 3.200 9.766 -11.031 1.00 96.12 204 GLY A N 1
ATOM 1553 C CA . GLY A 1 204 ? 1.835 10.268 -10.948 1.00 96.12 204 GLY A CA 1
ATOM 1554 C C . GLY A 1 204 ? 1.561 11.295 -9.867 1.00 96.12 204 GLY A C 1
ATOM 1555 O O . GLY A 1 204 ? 2.453 12.002 -9.410 1.00 96.12 204 GLY A O 1
ATOM 1556 N N . GLU A 1 205 ? 0.298 11.366 -9.469 1.00 97.50 205 GLU A N 1
ATOM 1557 C CA . GLU A 1 205 ? -0.196 12.219 -8.395 1.00 97.50 205 GLU A CA 1
ATOM 1558 C C . GLU A 1 205 ? -1.169 11.445 -7.504 1.00 97.50 205 GLU A C 1
ATOM 1560 O O . GLU A 1 205 ? -1.964 10.634 -7.988 1.00 97.50 205 GLU A O 1
ATOM 1565 N N . ALA A 1 206 ? -1.138 11.749 -6.209 1.00 98.38 206 ALA A N 1
ATOM 1566 C CA . ALA A 1 206 ? -2.137 11.321 -5.245 1.00 98.38 206 ALA A CA 1
ATOM 1567 C C . ALA A 1 206 ? -2.818 12.535 -4.620 1.00 98.38 206 ALA A C 1
ATOM 1569 O O . ALA A 1 206 ? -2.161 13.400 -4.037 1.00 98.38 206 ALA A O 1
ATOM 1570 N N . THR A 1 207 ? -4.143 12.582 -4.725 1.00 98.75 207 THR A N 1
ATOM 1571 C CA . THR A 1 207 ? -4.986 13.530 -4.001 1.00 98.75 207 THR A CA 1
ATOM 1572 C C . THR A 1 207 ? -5.545 12.833 -2.774 1.00 98.75 207 THR A C 1
ATOM 1574 O O . THR A 1 207 ? -6.214 11.805 -2.881 1.00 98.75 207 THR A O 1
ATOM 1577 N N . LEU A 1 208 ? -5.272 13.398 -1.605 1.00 98.75 208 LEU A N 1
ATOM 1578 C CA . LEU A 1 208 ? -5.543 12.788 -0.313 1.00 98.75 208 LEU A CA 1
ATOM 1579 C C . LEU A 1 208 ? -6.316 13.746 0.588 1.00 98.75 208 LEU A C 1
ATOM 1581 O O . LEU A 1 208 ? -6.253 14.966 0.428 1.00 98.75 208 LEU A O 1
ATOM 1585 N N . LYS A 1 209 ? -7.006 13.176 1.571 1.00 98.69 209 LYS A N 1
ATOM 1586 C CA . LYS A 1 209 ? -7.566 13.878 2.728 1.00 98.69 209 LYS A CA 1
ATOM 1587 C C . LYS A 1 209 ? -7.177 13.096 3.974 1.00 98.69 209 LYS A C 1
ATOM 1589 O O . LYS A 1 209 ? -7.237 11.871 3.955 1.00 98.69 209 LYS A O 1
ATOM 1594 N N . VAL A 1 210 ? -6.791 13.782 5.042 1.00 98.19 210 VAL A N 1
ATOM 1595 C C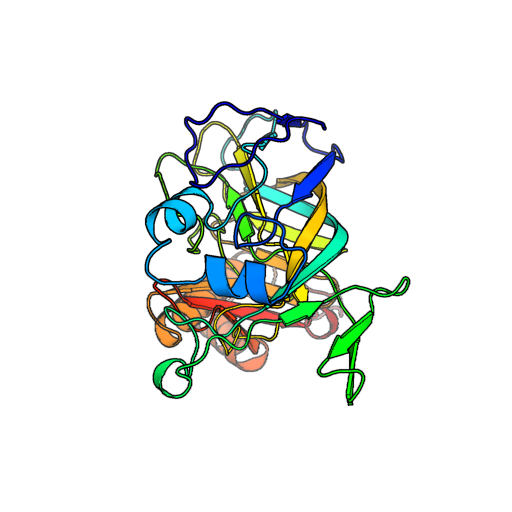A . VAL A 1 210 ? -6.411 13.127 6.300 1.00 98.19 210 VAL A CA 1
ATOM 1596 C C . VAL A 1 210 ? -7.306 13.624 7.422 1.00 98.19 210 VAL A C 1
ATOM 1598 O O . VAL A 1 210 ? -7.457 14.830 7.585 1.00 98.19 210 VAL A O 1
ATOM 1601 N N . ASP A 1 211 ? -7.877 12.708 8.194 1.00 97.19 211 ASP A N 1
ATOM 1602 C CA . ASP A 1 211 ? -8.685 12.990 9.379 1.00 97.19 211 ASP A CA 1
ATOM 1603 C C . ASP A 1 211 ? -8.099 12.287 10.613 1.00 97.19 211 ASP A C 1
ATOM 1605 O O . ASP A 1 211 ? -7.340 11.321 10.500 1.00 97.19 211 ASP A O 1
ATOM 1609 N N . LEU A 1 212 ? -8.450 12.782 11.803 1.00 95.50 212 LEU A N 1
ATOM 1610 C CA . LEU A 1 212 ? -8.173 12.089 13.059 1.00 95.50 212 LEU A CA 1
ATOM 1611 C C . LEU A 1 212 ? -9.314 11.137 13.392 1.00 95.50 212 LEU A C 1
ATOM 1613 O O . LEU A 1 212 ? -10.484 11.493 13.261 1.00 95.50 212 LEU A O 1
ATOM 1617 N N . VAL A 1 213 ? -8.959 9.958 13.884 1.00 95.50 213 VAL A N 1
ATOM 1618 C CA . VAL A 1 213 ? -9.911 8.953 14.357 1.00 95.50 213 VAL A CA 1
ATOM 1619 C C . VAL A 1 213 ? -9.476 8.372 15.697 1.00 95.50 213 VAL A C 1
ATOM 1621 O O . VAL A 1 213 ? -8.367 8.629 16.186 1.00 95.50 213 VAL A O 1
ATOM 1624 N N . ASP A 1 214 ? -10.363 7.586 16.298 1.00 93.06 214 ASP A N 1
ATOM 1625 C CA . ASP A 1 214 ? -10.049 6.787 17.476 1.00 93.06 214 ASP A CA 1
ATOM 1626 C C . ASP A 1 214 ? -8.891 5.825 17.206 1.00 93.06 214 ASP A C 1
ATOM 1628 O O . ASP A 1 214 ? -8.606 5.449 16.066 1.00 93.06 214 ASP A O 1
ATOM 1632 N N . LYS A 1 215 ? -8.211 5.426 18.282 1.00 93.69 215 LYS A N 1
ATOM 1633 C CA . LYS A 1 215 ? -7.013 4.595 18.210 1.00 93.69 215 LYS A CA 1
ATOM 1634 C C . LYS A 1 215 ? -7.245 3.308 17.418 1.00 93.69 215 LYS A C 1
ATOM 1636 O O . LYS A 1 215 ? -8.105 2.502 17.769 1.00 93.69 215 LYS A O 1
ATOM 1641 N N . ILE A 1 216 ? -6.392 3.060 16.440 1.00 95.25 216 ILE A N 1
ATOM 1642 C CA . ILE A 1 216 ? -6.221 1.791 15.742 1.00 95.25 216 ILE A CA 1
ATOM 1643 C C . ILE A 1 216 ? -4.795 1.306 16.012 1.00 95.25 216 ILE A C 1
ATOM 1645 O O . ILE A 1 216 ? -3.883 2.116 16.147 1.00 95.25 216 ILE A O 1
ATOM 1649 N N . ASP A 1 217 ? -4.607 -0.006 16.130 1.00 95.25 217 ASP A N 1
ATOM 1650 C CA . ASP A 1 217 ? -3.322 -0.587 16.536 1.00 95.25 217 ASP A CA 1
ATOM 1651 C C . ASP A 1 217 ? -2.512 -1.145 15.353 1.00 95.25 217 ASP A C 1
ATOM 1653 O O . ASP A 1 217 ? -1.333 -1.434 15.509 1.00 95.25 217 ASP A O 1
ATOM 1657 N N . PHE A 1 218 ? -3.111 -1.289 14.172 1.00 97.56 218 PHE A N 1
ATOM 1658 C CA . PHE A 1 218 ? -2.492 -1.859 12.967 1.00 97.56 218 PHE A CA 1
ATOM 1659 C C . PHE A 1 218 ? -3.209 -1.356 11.706 1.00 97.56 218 PHE A C 1
ATOM 1661 O O . PHE A 1 218 ? -4.329 -0.860 11.813 1.00 97.56 218 PHE A O 1
ATOM 1668 N N . PRO A 1 219 ? -2.628 -1.482 10.501 1.00 98.38 219 PRO A N 1
ATOM 1669 C CA . PRO A 1 219 ? -3.256 -0.946 9.303 1.00 98.38 219 PRO A CA 1
ATOM 1670 C C . PRO A 1 219 ? -4.597 -1.628 9.002 1.00 98.38 219 PRO A C 1
ATOM 1672 O O . PRO A 1 219 ? -4.709 -2.858 8.987 1.00 98.38 219 PRO A O 1
ATOM 1675 N N . VAL A 1 220 ? -5.618 -0.816 8.737 1.00 98.56 220 VAL A N 1
ATOM 1676 C CA . VAL A 1 220 ? -6.947 -1.267 8.301 1.00 98.56 220 VAL A CA 1
ATOM 1677 C C . VAL A 1 220 ? -7.313 -0.512 7.037 1.00 98.56 220 VAL A C 1
ATOM 1679 O O . VAL A 1 220 ? -7.186 0.708 6.998 1.00 98.56 220 VAL A O 1
ATOM 1682 N N . ILE A 1 221 ? -7.768 -1.218 6.009 1.00 98.62 221 ILE A N 1
ATOM 1683 C CA . ILE A 1 221 ? -8.203 -0.615 4.749 1.00 98.62 221 ILE A CA 1
ATOM 1684 C C . ILE A 1 221 ? -9.717 -0.746 4.659 1.00 98.62 221 ILE A C 1
ATOM 1686 O O . ILE A 1 221 ? -10.254 -1.854 4.645 1.00 98.62 221 ILE A O 1
ATOM 1690 N N . ASP A 1 222 ? -10.401 0.385 4.576 1.00 98.25 222 ASP A N 1
ATOM 1691 C CA . ASP A 1 222 ? -11.802 0.456 4.191 1.00 98.25 222 ASP A CA 1
ATOM 1692 C C . ASP A 1 222 ? -11.892 0.785 2.699 1.00 98.25 222 ASP A C 1
ATOM 1694 O O . ASP A 1 222 ? -11.594 1.894 2.255 1.00 98.25 222 ASP A O 1
ATOM 1698 N N . HIS A 1 223 ? -12.282 -0.215 1.922 1.00 97.88 223 HIS A N 1
ATOM 1699 C CA . HIS A 1 223 ? -12.582 -0.115 0.505 1.00 97.88 223 HIS A CA 1
ATOM 1700 C C . HIS A 1 223 ? -14.098 -0.273 0.298 1.00 97.88 223 HIS A C 1
ATOM 1702 O O . HIS A 1 223 ? -14.782 -0.950 1.067 1.00 97.88 223 HIS A O 1
ATOM 1708 N N . LYS A 1 224 ? -14.634 0.277 -0.802 1.00 95.75 224 LYS A N 1
ATOM 1709 C CA . LYS A 1 224 ? -16.083 0.292 -1.109 1.00 95.75 224 LYS A CA 1
ATOM 1710 C C . LYS A 1 224 ? -16.813 -1.041 -0.873 1.00 95.75 224 LYS A C 1
ATOM 1712 O O . LYS A 1 224 ? -17.945 -1.050 -0.404 1.00 95.75 224 LYS A O 1
ATOM 1717 N N . ASP A 1 225 ? -16.163 -2.157 -1.195 1.00 95.50 225 ASP A N 1
ATOM 1718 C CA . ASP A 1 225 ? -16.731 -3.507 -1.111 1.00 95.50 225 ASP A CA 1
ATOM 1719 C C . ASP A 1 225 ? -16.172 -4.325 0.065 1.00 95.50 225 ASP A C 1
ATOM 1721 O O . ASP A 1 225 ? -16.763 -5.343 0.445 1.00 95.50 225 ASP A O 1
ATOM 1725 N N . TYR A 1 226 ? -15.032 -3.905 0.626 1.00 96.69 226 TYR A N 1
ATOM 1726 C CA . TYR A 1 226 ? -14.209 -4.722 1.513 1.00 96.69 226 TYR A CA 1
ATOM 1727 C C . TYR A 1 226 ? -13.719 -3.934 2.716 1.00 96.69 226 TYR A C 1
ATOM 1729 O O . TYR A 1 226 ? -13.178 -2.845 2.564 1.00 96.69 226 TYR A O 1
ATOM 1737 N N . LEU A 1 227 ? -13.792 -4.546 3.891 1.00 97.88 227 LEU A N 1
ATOM 1738 C CA . LEU A 1 227 ? -12.921 -4.176 5.000 1.00 97.88 227 LEU A CA 1
ATOM 1739 C C . LEU A 1 227 ? -11.724 -5.129 5.001 1.00 97.88 227 LEU A C 1
ATOM 1741 O O . LEU A 1 227 ? -11.938 -6.338 4.975 1.00 97.88 227 LEU A O 1
ATOM 1745 N N . VAL A 1 228 ? -10.496 -4.615 5.028 1.00 98.44 228 VAL A N 1
ATOM 1746 C CA . VAL A 1 228 ? -9.261 -5.413 5.012 1.00 98.44 228 VAL A CA 1
ATOM 1747 C C . VAL A 1 228 ? -8.452 -5.136 6.268 1.00 98.44 228 VAL A C 1
ATOM 1749 O O . VAL A 1 228 ? -8.069 -3.995 6.525 1.00 98.44 228 VAL A O 1
ATOM 1752 N N . ILE A 1 229 ? -8.150 -6.184 7.025 1.00 98.56 229 ILE A N 1
ATOM 1753 C CA . ILE A 1 229 ? -7.285 -6.106 8.200 1.00 98.56 229 ILE A CA 1
ATOM 1754 C C . ILE A 1 229 ? -5.903 -6.620 7.822 1.00 98.56 229 ILE A C 1
ATOM 1756 O O . ILE A 1 229 ? -5.766 -7.772 7.410 1.00 98.56 229 ILE A O 1
ATOM 1760 N N . VAL A 1 230 ? -4.895 -5.756 7.911 1.00 98.69 230 VAL A N 1
ATOM 1761 C CA . VAL A 1 230 ? -3.565 -6.016 7.354 1.00 98.69 230 VAL A CA 1
ATOM 1762 C C . VAL A 1 230 ? -2.676 -6.735 8.364 1.00 98.69 230 VAL A C 1
ATOM 1764 O O . VAL A 1 230 ? -2.689 -6.430 9.557 1.00 98.69 230 VAL A O 1
ATOM 1767 N N . GLY A 1 231 ? -1.870 -7.669 7.870 1.00 98.44 231 GLY A N 1
ATOM 1768 C CA . GLY A 1 231 ? -0.785 -8.313 8.598 1.00 98.44 231 GLY A CA 1
ATOM 1769 C C . GLY A 1 231 ? 0.513 -8.305 7.802 1.00 98.44 231 GLY A C 1
ATOM 1770 O O . GLY A 1 231 ? 0.534 -8.111 6.584 1.00 98.44 231 GLY A O 1
ATOM 1771 N N . TRP A 1 232 ? 1.616 -8.517 8.508 1.00 98.19 232 TRP A N 1
ATOM 1772 C CA . TRP A 1 232 ? 2.955 -8.572 7.935 1.00 98.19 232 TRP A CA 1
ATOM 1773 C C . TRP A 1 232 ? 3.800 -9.610 8.675 1.00 98.19 232 TRP A C 1
ATOM 1775 O O . TRP A 1 232 ? 3.512 -9.958 9.819 1.00 98.19 232 TRP A O 1
ATOM 1785 N N . GLY A 1 233 ? 4.836 -10.134 8.028 1.00 97.81 233 GLY A N 1
ATOM 1786 C CA . GLY A 1 233 ? 5.680 -11.176 8.612 1.00 97.81 233 GLY A CA 1
ATOM 1787 C C . GLY A 1 233 ? 6.943 -11.443 7.806 1.00 97.81 233 GLY A C 1
ATOM 1788 O O . GLY A 1 233 ? 7.126 -10.886 6.727 1.00 97.81 233 GLY A O 1
ATOM 1789 N N . ASN A 1 234 ? 7.834 -12.296 8.316 1.00 96.50 234 ASN A N 1
ATOM 1790 C CA . ASN A 1 234 ? 9.083 -12.629 7.616 1.00 96.50 234 ASN A CA 1
ATOM 1791 C C . ASN A 1 234 ? 8.858 -13.568 6.418 1.00 96.50 234 ASN A C 1
ATOM 1793 O O . ASN A 1 234 ? 9.737 -13.722 5.571 1.00 96.50 234 ASN A O 1
ATOM 1797 N N . ASN A 1 235 ? 7.695 -14.217 6.366 1.00 96.12 235 ASN A N 1
ATOM 1798 C CA . ASN A 1 235 ? 7.259 -15.133 5.320 1.00 96.12 235 ASN A CA 1
ATOM 1799 C C . ASN A 1 235 ? 5.723 -15.032 5.149 1.00 96.12 235 ASN A C 1
ATOM 1801 O O . ASN A 1 235 ? 5.065 -14.244 5.841 1.00 96.12 235 ASN A O 1
ATOM 1805 N N . MET A 1 236 ? 5.153 -15.797 4.212 1.00 96.50 236 MET A N 1
ATOM 1806 C CA . MET A 1 236 ? 3.713 -15.747 3.930 1.00 96.50 236 MET A CA 1
ATOM 1807 C C . MET A 1 236 ? 2.893 -16.214 5.131 1.00 96.50 236 MET A C 1
ATOM 1809 O O . MET A 1 236 ? 1.956 -15.522 5.523 1.00 96.50 236 MET A O 1
ATOM 1813 N N . GLU A 1 237 ? 3.278 -17.327 5.745 1.00 97.69 237 GLU A N 1
ATOM 1814 C CA . GLU A 1 237 ? 2.617 -17.935 6.895 1.00 97.69 237 GLU A CA 1
ATOM 1815 C C . GLU A 1 237 ? 2.567 -16.979 8.096 1.00 97.69 237 GLU A C 1
ATOM 1817 O O . GLU A 1 237 ? 1.495 -16.765 8.662 1.00 97.69 237 GLU A O 1
ATOM 1822 N N . ASP A 1 238 ? 3.686 -16.332 8.426 1.00 98.25 238 ASP A N 1
ATOM 1823 C CA . ASP A 1 238 ? 3.795 -15.327 9.486 1.00 98.25 238 ASP A CA 1
ATOM 1824 C C . ASP A 1 238 ? 2.884 -14.132 9.192 1.00 98.25 238 ASP A C 1
ATOM 1826 O O . ASP A 1 238 ? 2.170 -13.655 10.075 1.00 98.25 238 ASP A O 1
ATOM 1830 N N . SER A 1 239 ? 2.891 -13.645 7.943 1.00 98.44 239 SER A N 1
ATOM 1831 C CA . SER A 1 239 ? 2.066 -12.498 7.558 1.00 98.44 239 SER A CA 1
ATOM 1832 C C . SER A 1 239 ? 0.578 -12.815 7.689 1.00 98.44 239 SER A C 1
ATOM 1834 O O . SER A 1 239 ? -0.187 -11.991 8.192 1.00 98.44 239 SER A O 1
ATOM 1836 N N . VAL A 1 240 ? 0.177 -14.024 7.286 1.00 98.50 240 VAL A N 1
ATOM 1837 C CA . VAL A 1 240 ? -1.206 -14.492 7.352 1.00 98.50 240 VAL A CA 1
ATOM 1838 C C . VAL A 1 240 ? -1.619 -14.670 8.806 1.00 98.50 240 VAL A C 1
ATOM 1840 O O . VAL A 1 240 ? -2.665 -14.151 9.193 1.00 98.50 240 VAL A O 1
ATOM 1843 N N . ALA A 1 241 ? -0.788 -15.312 9.630 1.00 98.69 241 ALA A N 1
ATOM 1844 C CA . ALA A 1 241 ? -1.035 -15.449 11.062 1.00 98.69 241 ALA A CA 1
ATOM 1845 C C . ALA A 1 241 ? -1.215 -14.078 11.734 1.00 98.69 241 ALA A C 1
ATOM 1847 O O . ALA A 1 241 ? -2.180 -13.881 12.472 1.00 98.69 241 ALA A O 1
ATOM 1848 N N . CYS A 1 242 ? -0.356 -13.105 11.408 1.00 98.75 242 CYS A N 1
ATOM 1849 C CA . CYS A 1 242 ? -0.486 -11.726 11.874 1.00 98.75 242 CYS A CA 1
ATOM 1850 C C . CYS A 1 242 ? -1.805 -11.079 11.415 1.00 98.75 242 CYS A C 1
ATOM 1852 O O . CYS A 1 242 ? -2.504 -10.479 12.228 1.00 98.75 242 CYS A O 1
ATOM 1854 N N . SER A 1 243 ? -2.194 -11.230 10.144 1.00 98.69 243 SER A N 1
ATOM 1855 C CA . SER A 1 243 ? -3.439 -10.637 9.624 1.00 98.69 243 SER A CA 1
ATOM 1856 C C . SER A 1 243 ? -4.692 -11.218 10.292 1.00 98.69 243 SER A C 1
ATOM 1858 O O . SER A 1 243 ? -5.637 -10.487 10.583 1.00 98.69 243 SER A O 1
ATOM 1860 N N . VAL A 1 244 ? -4.682 -12.519 10.597 1.00 98.75 244 VAL A N 1
ATOM 1861 C CA . VAL A 1 244 ? -5.766 -13.218 11.299 1.00 98.75 244 VAL A CA 1
ATOM 1862 C C . VAL A 1 244 ? -5.841 -12.779 12.759 1.00 98.75 244 VAL A C 1
ATOM 1864 O O . VAL A 1 244 ? -6.931 -12.495 13.251 1.00 98.75 244 VAL A O 1
ATOM 1867 N N . GLU A 1 245 ? -4.699 -12.669 13.438 1.00 98.69 245 GLU A N 1
ATOM 1868 C CA . GLU A 1 245 ? -4.611 -12.142 14.802 1.00 98.69 245 GLU A CA 1
ATOM 1869 C C . GLU A 1 245 ? -5.180 -10.721 14.885 1.00 98.69 245 GLU A C 1
ATOM 1871 O O . GLU A 1 245 ? -6.053 -10.433 15.707 1.00 98.69 245 GLU A O 1
ATOM 1876 N N . ASN A 1 246 ? -4.741 -9.851 13.974 1.00 98.69 246 ASN A N 1
ATOM 1877 C CA . ASN A 1 246 ? -5.224 -8.481 13.874 1.00 98.69 246 ASN A CA 1
ATOM 1878 C C . ASN A 1 246 ? -6.729 -8.450 13.575 1.00 98.69 246 ASN A C 1
ATOM 1880 O O . ASN A 1 246 ? -7.451 -7.659 14.177 1.00 98.69 246 ASN A O 1
ATOM 1884 N N . ALA A 1 247 ? -7.238 -9.331 12.706 1.00 98.50 247 ALA A N 1
ATOM 1885 C CA . ALA A 1 247 ? -8.668 -9.414 12.417 1.00 98.50 247 ALA A CA 1
ATOM 1886 C C . ALA A 1 247 ? -9.486 -9.788 13.658 1.00 98.50 247 ALA A C 1
ATOM 1888 O O . ALA A 1 247 ? -10.509 -9.159 13.918 1.00 98.50 247 ALA A O 1
ATOM 1889 N N . ILE A 1 248 ? -9.022 -10.750 14.459 1.00 98.50 248 ILE A N 1
ATOM 1890 C CA . ILE A 1 248 ? -9.672 -11.108 15.726 1.00 98.50 248 ILE A CA 1
ATOM 1891 C C . ILE A 1 248 ? -9.697 -9.899 16.669 1.00 98.50 248 ILE A C 1
ATOM 1893 O O . ILE A 1 248 ? -10.760 -9.543 17.178 1.00 98.50 248 ILE A O 1
ATOM 1897 N N . CYS A 1 249 ? -8.551 -9.236 16.854 1.00 97.75 249 CYS A N 1
ATOM 1898 C CA . CYS A 1 249 ? -8.429 -8.051 17.704 1.00 97.75 249 CYS A CA 1
ATOM 1899 C C . CYS A 1 249 ? -9.320 -6.891 17.234 1.00 97.75 249 CYS A C 1
ATOM 1901 O O . CYS A 1 249 ? -9.943 -6.223 18.058 1.00 97.75 249 CYS A O 1
ATOM 1903 N N . TYR A 1 250 ? -9.407 -6.658 15.922 1.00 97.44 250 TYR A N 1
ATOM 1904 C CA . TYR A 1 250 ? -10.263 -5.625 15.346 1.00 97.44 250 TYR A CA 1
ATOM 1905 C C . TYR A 1 250 ? -11.738 -5.941 15.582 1.00 97.44 250 TYR A C 1
ATOM 1907 O O . TYR A 1 250 ? -12.471 -5.110 16.113 1.00 97.44 250 TYR A O 1
ATOM 1915 N N . LEU A 1 251 ? -12.168 -7.156 15.224 1.00 96.56 251 LEU A N 1
ATOM 1916 C CA . LEU A 1 251 ? -13.558 -7.577 15.361 1.00 96.56 251 LEU A CA 1
ATOM 1917 C C . LEU A 1 251 ? -14.009 -7.500 16.815 1.00 96.56 251 LEU A C 1
ATOM 1919 O O . LEU A 1 251 ? -15.085 -6.988 17.071 1.00 96.56 251 LEU A O 1
ATOM 1923 N N . GLN A 1 252 ? -13.172 -7.875 17.780 1.00 96.38 252 GLN A N 1
ATOM 1924 C CA . GLN A 1 252 ? -13.519 -7.809 19.202 1.00 96.38 252 GLN A CA 1
ATOM 1925 C C . GLN A 1 252 ? -13.810 -6.381 19.717 1.00 96.38 252 GLN A C 1
ATOM 1927 O O . GLN A 1 252 ? -14.328 -6.211 20.818 1.00 96.38 252 GLN A O 1
ATOM 1932 N N . ARG A 1 253 ? -13.522 -5.342 18.921 1.00 93.94 253 ARG A N 1
ATOM 1933 C CA . ARG A 1 253 ? -13.872 -3.940 19.198 1.00 93.94 253 ARG A CA 1
ATOM 1934 C C . ARG A 1 253 ? -15.155 -3.477 18.492 1.00 93.94 253 ARG A C 1
ATOM 1936 O O . ARG A 1 253 ? -15.564 -2.335 18.680 1.00 93.94 253 ARG A O 1
ATOM 1943 N N . VAL A 1 254 ? -15.781 -4.331 17.684 1.00 91.94 254 VAL A N 1
ATOM 1944 C CA . VAL A 1 254 ? -16.937 -4.012 16.836 1.00 91.94 254 VAL A CA 1
ATOM 1945 C C . VAL A 1 254 ? -18.157 -4.810 17.286 1.00 91.94 254 VAL A C 1
ATOM 1947 O O . VAL A 1 254 ? -18.097 -6.025 17.448 1.00 91.94 254 VAL A O 1
ATOM 1950 N N . PHE A 1 255 ? -19.300 -4.146 17.446 1.00 88.19 255 PHE A N 1
ATOM 1951 C CA . PHE A 1 255 ? -20.563 -4.831 17.725 1.00 88.19 255 PHE A CA 1
ATOM 1952 C C . PHE A 1 255 ? -21.036 -5.643 16.503 1.00 88.19 255 PHE A C 1
ATOM 1954 O O . PHE A 1 255 ? -21.042 -5.101 15.396 1.00 88.19 255 PHE A O 1
ATOM 1961 N N . PRO A 1 256 ? -21.474 -6.910 16.652 1.00 91.88 256 PRO A N 1
ATOM 1962 C CA . PRO A 1 256 ? -21.758 -7.629 17.904 1.00 91.88 256 PRO A CA 1
ATOM 1963 C C . PRO A 1 256 ? -20.615 -8.518 18.426 1.00 91.88 256 PRO A C 1
ATOM 1965 O O . PRO A 1 256 ? -20.798 -9.259 19.387 1.00 91.88 256 PRO A O 1
ATOM 1968 N N . PHE A 1 257 ? -19.450 -8.503 17.782 1.00 94.81 257 PHE A N 1
ATOM 1969 C CA . PHE A 1 257 ? -18.331 -9.388 18.113 1.00 94.81 257 PHE A CA 1
ATOM 1970 C C . PHE A 1 257 ? -17.663 -9.050 19.453 1.00 94.81 257 PHE A C 1
ATOM 1972 O O . PHE A 1 257 ? -16.972 -9.894 20.014 1.00 94.81 257 PHE A O 1
ATOM 1979 N N . ASN A 1 258 ? -17.866 -7.844 19.985 1.00 93.88 258 ASN A N 1
ATOM 1980 C CA . ASN A 1 258 ? -17.360 -7.428 21.295 1.00 93.88 258 ASN A CA 1
ATOM 1981 C C . ASN A 1 258 ? -17.833 -8.325 22.455 1.00 93.88 258 ASN A C 1
ATOM 1983 O O . ASN A 1 258 ? -17.134 -8.422 23.461 1.00 93.88 258 ASN A O 1
ATOM 1987 N N . ASP A 1 259 ? -18.980 -8.993 22.300 1.00 93.38 259 ASP A N 1
ATOM 1988 C CA . ASP A 1 259 ? -19.536 -9.918 23.296 1.00 93.38 259 ASP A CA 1
ATOM 1989 C C . ASP A 1 259 ? -19.142 -11.386 23.035 1.00 93.38 259 ASP A C 1
ATOM 1991 O O . ASP A 1 259 ? -19.497 -12.278 23.806 1.00 93.38 259 ASP A O 1
ATOM 1995 N N . TRP A 1 260 ? -18.430 -11.666 21.937 1.00 96.50 260 TRP A N 1
ATOM 1996 C CA . TRP A 1 260 ? -18.043 -13.022 21.551 1.00 96.50 260 TRP A CA 1
ATOM 1997 C C . TRP A 1 260 ? -16.717 -13.417 22.192 1.00 96.50 260 TRP A C 1
ATOM 1999 O O . TRP A 1 260 ? -15.810 -12.604 22.390 1.00 96.50 260 TRP A O 1
ATOM 2009 N N . SER A 1 261 ? -16.558 -14.711 22.465 1.00 97.88 261 SER A N 1
ATOM 2010 C CA . SER A 1 261 ? -15.251 -15.235 22.835 1.00 97.88 261 SER A CA 1
ATOM 2011 C C . SER A 1 261 ? -14.281 -15.125 21.658 1.00 97.88 261 SER A C 1
ATOM 2013 O O . SER A 1 261 ? -14.647 -15.250 20.486 1.00 97.88 261 SER A O 1
ATOM 2015 N N . ARG A 1 262 ? -12.991 -14.993 21.971 1.00 97.88 262 ARG A N 1
ATOM 2016 C CA . ARG A 1 262 ? -11.919 -14.988 20.970 1.00 97.88 262 ARG A CA 1
ATOM 2017 C C . ARG A 1 262 ? -11.990 -16.191 20.013 1.00 97.88 262 ARG A C 1
ATOM 2019 O O . ARG A 1 262 ? -11.729 -16.053 18.822 1.00 97.88 262 ARG A O 1
ATOM 2026 N N . GLY A 1 263 ? -12.379 -17.365 20.522 1.00 98.44 263 GLY A N 1
ATOM 2027 C CA . GLY A 1 263 ? -12.548 -18.579 19.720 1.00 98.44 263 GLY A CA 1
ATOM 2028 C C . GLY A 1 263 ? -13.731 -18.517 18.747 1.00 98.44 263 GLY A C 1
ATOM 2029 O O . GLY A 1 263 ? -13.636 -19.033 17.636 1.00 98.44 263 GLY A O 1
ATOM 2030 N N . GLU A 1 264 ? -14.836 -17.867 19.117 1.00 98.38 264 GLU A N 1
ATOM 2031 C CA . GLU A 1 264 ? -15.978 -17.656 18.217 1.00 98.38 264 GLU A CA 1
ATOM 2032 C C . GLU A 1 264 ? -15.646 -16.678 17.098 1.00 98.38 264 GLU A C 1
ATOM 2034 O O . GLU A 1 264 ? -15.941 -16.972 15.939 1.00 98.38 264 GLU A O 1
ATOM 2039 N N . ILE A 1 265 ? -14.961 -15.579 17.425 1.00 98.25 265 ILE A N 1
ATOM 2040 C CA . ILE A 1 265 ? -14.456 -14.637 16.423 1.00 98.25 265 ILE A CA 1
ATOM 2041 C C . ILE A 1 265 ? -13.498 -15.359 15.474 1.00 98.25 265 ILE A C 1
ATOM 2043 O O . ILE A 1 265 ? -13.635 -15.232 14.263 1.00 98.25 265 ILE A O 1
ATOM 2047 N N . TYR A 1 266 ? -12.578 -16.181 15.985 1.00 98.56 266 TYR A N 1
ATOM 2048 C CA . TYR A 1 266 ? -11.651 -16.921 15.130 1.00 98.56 266 TYR A CA 1
ATOM 2049 C C . TYR A 1 266 ? -12.362 -17.890 14.167 1.00 98.56 266 TYR A C 1
ATOM 2051 O O . TYR A 1 266 ? -12.063 -17.900 12.972 1.00 98.56 266 TYR A O 1
ATOM 2059 N N . LYS A 1 267 ? -13.365 -18.648 14.639 1.00 98.31 267 LYS A N 1
ATOM 2060 C CA . LYS A 1 267 ? -14.214 -19.474 13.756 1.00 98.31 267 LYS A CA 1
ATOM 2061 C C . LYS A 1 267 ? -14.918 -18.631 12.691 1.00 98.31 267 LYS A C 1
ATOM 2063 O O . LYS A 1 267 ? -15.004 -19.057 11.544 1.00 98.31 267 LYS A O 1
ATOM 2068 N N . PHE A 1 268 ? -15.419 -17.453 13.061 1.00 97.25 268 PHE A N 1
ATOM 2069 C CA . PHE A 1 268 ? -16.060 -16.534 12.124 1.00 97.25 268 PHE A CA 1
ATOM 2070 C C . PHE A 1 268 ? -15.083 -16.015 11.066 1.00 97.25 268 PHE A C 1
ATOM 2072 O O . PHE A 1 268 ? -15.405 -16.041 9.880 1.00 97.25 268 PHE A O 1
ATOM 2079 N N . VAL A 1 269 ? -13.867 -15.627 11.467 1.00 98.00 269 VAL A N 1
ATOM 2080 C CA . VAL A 1 269 ? -12.790 -15.255 10.538 1.00 98.00 269 VAL A CA 1
ATOM 2081 C C . VAL A 1 269 ? -12.522 -16.394 9.553 1.00 98.00 269 VAL A C 1
ATOM 2083 O O . VAL A 1 269 ? -12.396 -16.136 8.366 1.00 98.00 269 VAL A O 1
ATOM 2086 N N . SER A 1 270 ? -12.516 -17.653 10.000 1.00 97.56 270 SER A N 1
ATOM 2087 C CA . SER A 1 270 ? -12.352 -18.799 9.094 1.00 97.56 270 SER A CA 1
ATOM 2088 C C . SER A 1 270 ? -13.527 -19.010 8.129 1.00 97.56 270 SER A C 1
ATOM 2090 O O . SER A 1 270 ? -13.331 -19.632 7.087 1.00 97.56 270 SER A O 1
ATOM 2092 N N . ALA A 1 271 ? -14.739 -18.578 8.484 1.00 96.62 271 ALA A N 1
ATOM 2093 C CA . ALA A 1 271 ? -15.941 -18.783 7.676 1.00 96.62 271 ALA A CA 1
ATOM 2094 C C . ALA A 1 271 ? -16.172 -17.656 6.654 1.00 96.62 271 ALA A C 1
ATOM 2096 O O . ALA A 1 271 ? -16.592 -17.926 5.532 1.00 96.62 271 ALA A O 1
ATOM 2097 N N . GLU A 1 272 ? -15.893 -16.405 7.032 1.00 96.06 272 GLU A N 1
ATOM 2098 C CA . GLU A 1 272 ? -16.195 -15.211 6.224 1.00 96.06 272 GLU A CA 1
ATOM 2099 C C . GLU A 1 272 ? -14.952 -14.407 5.813 1.00 96.06 272 GLU A C 1
ATOM 2101 O O . GLU A 1 272 ? -14.982 -13.661 4.829 1.00 96.06 272 GLU A O 1
ATOM 2106 N N . GLY A 1 273 ? -13.851 -14.547 6.551 1.00 97.00 273 GLY A N 1
ATOM 2107 C CA . GLY A 1 273 ? -12.585 -13.895 6.245 1.00 97.00 273 GLY A CA 1
ATOM 2108 C C . GLY A 1 273 ? -11.892 -14.586 5.077 1.00 97.00 273 GLY A C 1
ATOM 2109 O O . GLY A 1 273 ? -11.697 -15.798 5.066 1.00 97.00 273 GLY A O 1
ATOM 2110 N N . ASN A 1 274 ? -11.509 -13.802 4.076 1.00 97.06 274 ASN A N 1
ATOM 2111 C CA . ASN A 1 274 ? -10.760 -14.290 2.924 1.00 97.06 274 ASN A CA 1
ATOM 2112 C C . ASN A 1 274 ? -9.326 -13.741 3.008 1.00 97.06 274 ASN A C 1
ATOM 2114 O O . ASN A 1 274 ? -9.116 -12.595 3.401 1.00 97.06 274 ASN A O 1
ATOM 2118 N N . ILE A 1 275 ? -8.323 -14.552 2.678 1.00 97.38 275 ILE A N 1
ATOM 2119 C CA . ILE A 1 275 ? -6.921 -14.121 2.736 1.00 97.38 275 ILE A CA 1
ATOM 2120 C C . ILE A 1 275 ? -6.527 -13.549 1.377 1.00 97.38 275 ILE A C 1
ATOM 2122 O O . ILE A 1 275 ? -6.682 -14.205 0.347 1.00 97.38 275 ILE A O 1
ATOM 2126 N N . THR A 1 276 ? -5.980 -12.338 1.383 1.00 96.50 276 THR A N 1
ATOM 2127 C CA . THR A 1 276 ? -5.356 -11.718 0.215 1.00 96.50 276 THR A CA 1
ATOM 2128 C C . THR A 1 276 ? -3.888 -11.443 0.493 1.00 96.50 276 THR A C 1
ATOM 2130 O O . THR A 1 276 ? -3.530 -10.999 1.580 1.00 96.50 276 THR A O 1
ATOM 2133 N N . MET A 1 277 ? -3.032 -11.678 -0.497 1.00 97.31 277 MET A N 1
ATOM 2134 C CA . MET A 1 277 ? -1.616 -11.323 -0.408 1.00 97.31 277 MET A CA 1
ATOM 2135 C C . MET A 1 277 ? -1.397 -9.903 -0.917 1.00 97.31 277 MET A C 1
ATOM 2137 O O . MET A 1 277 ? -1.973 -9.525 -1.942 1.00 97.31 277 MET A O 1
ATOM 2141 N N . GLY A 1 278 ? -0.559 -9.150 -0.205 1.00 96.38 278 GLY A N 1
ATOM 2142 C CA . GLY A 1 278 ? 0.003 -7.898 -0.690 1.00 96.38 278 GLY A CA 1
ATOM 2143 C C . GLY A 1 278 ? 1.265 -8.178 -1.506 1.00 96.38 278 GLY A C 1
ATOM 2144 O O . GLY A 1 278 ? 1.180 -8.783 -2.577 1.00 96.38 278 GLY A O 1
ATOM 2145 N N . ASN A 1 279 ? 2.437 -7.857 -0.959 1.00 92.38 279 ASN A N 1
ATOM 2146 C CA . ASN A 1 279 ? 3.717 -8.358 -1.450 1.00 92.38 279 ASN A CA 1
ATOM 2147 C C . ASN A 1 279 ? 3.984 -9.746 -0.873 1.00 92.38 279 ASN A C 1
ATOM 2149 O O . ASN A 1 279 ? 4.107 -9.896 0.342 1.00 92.38 279 ASN A O 1
ATOM 2153 N N . ALA A 1 280 ? 4.100 -10.764 -1.728 1.00 93.69 280 ALA A N 1
ATOM 2154 C CA . ALA A 1 280 ? 4.330 -12.138 -1.283 1.00 93.69 280 ALA A CA 1
ATOM 2155 C C . ALA A 1 280 ? 5.812 -12.452 -1.001 1.00 93.69 280 ALA A C 1
ATOM 2157 O O . ALA A 1 280 ? 6.142 -13.567 -0.596 1.00 93.69 280 ALA A O 1
ATOM 2158 N N . THR A 1 281 ? 6.733 -11.520 -1.257 1.00 90.31 281 THR A N 1
ATOM 2159 C CA . THR A 1 281 ? 8.174 -11.793 -1.207 1.00 90.31 281 THR A CA 1
ATOM 2160 C C . THR A 1 281 ? 8.970 -10.655 -0.576 1.00 90.31 281 THR A C 1
ATOM 2162 O O . THR A 1 281 ? 8.434 -9.628 -0.190 1.00 90.31 281 THR A O 1
ATOM 2165 N N . GLY A 1 282 ? 10.285 -10.840 -0.447 1.00 86.94 282 GLY A N 1
ATOM 2166 C CA . GLY A 1 282 ? 11.166 -9.855 0.175 1.00 86.94 282 GLY A CA 1
ATOM 2167 C C . GLY A 1 282 ? 11.470 -10.187 1.627 1.00 86.94 282 GLY A C 1
ATOM 2168 O O . GLY A 1 282 ? 11.439 -11.347 2.025 1.00 86.94 282 GLY A O 1
ATOM 2169 N N . LYS A 1 283 ? 11.883 -9.172 2.392 1.00 89.25 283 LYS A N 1
ATOM 2170 C CA . LYS A 1 283 ? 12.238 -9.347 3.812 1.00 89.25 283 LYS A CA 1
ATOM 2171 C C . LYS A 1 283 ? 11.022 -9.318 4.728 1.00 89.25 283 LYS A C 1
ATOM 2173 O O . LYS A 1 283 ? 11.076 -9.900 5.801 1.00 89.25 283 LYS A O 1
ATOM 2178 N N . VAL A 1 284 ? 9.990 -8.587 4.318 1.00 95.19 284 VAL A N 1
ATOM 2179 C CA . VAL A 1 284 ? 8.706 -8.512 5.001 1.00 95.19 284 VAL A CA 1
ATOM 2180 C C . VAL A 1 284 ? 7.646 -8.756 3.944 1.00 95.19 284 VAL A C 1
ATOM 2182 O O . VAL A 1 284 ? 7.610 -8.048 2.944 1.00 95.19 284 VAL A O 1
ATOM 2185 N N . VAL A 1 285 ? 6.843 -9.780 4.175 1.00 97.19 285 VAL A N 1
ATOM 2186 C CA . VAL A 1 285 ? 5.694 -10.180 3.370 1.00 97.19 285 VAL A CA 1
ATOM 2187 C C . VAL A 1 285 ? 4.446 -9.578 3.995 1.00 97.19 285 VAL A C 1
ATOM 2189 O O . VAL A 1 285 ? 4.368 -9.466 5.222 1.00 97.19 285 VAL A O 1
ATOM 2192 N N . THR A 1 286 ? 3.466 -9.213 3.176 1.00 98.19 286 THR A N 1
ATOM 2193 C CA . THR A 1 286 ? 2.199 -8.640 3.632 1.00 98.19 286 THR A CA 1
ATOM 2194 C C . THR A 1 286 ? 1.012 -9.457 3.160 1.00 98.19 286 THR A C 1
ATOM 2196 O O . THR A 1 286 ? 0.989 -10.035 2.071 1.00 98.19 286 THR A O 1
ATOM 2199 N N . SER A 1 287 ? -0.017 -9.485 3.992 1.00 98.31 287 SER A N 1
ATOM 2200 C CA . SER A 1 287 ? -1.309 -10.066 3.657 1.00 98.31 287 SER A CA 1
ATOM 2201 C C . SER A 1 287 ? -2.422 -9.286 4.344 1.00 98.31 287 SER A C 1
ATOM 2203 O O . SER A 1 287 ? -2.179 -8.380 5.143 1.00 98.31 287 SER A O 1
ATOM 2205 N N . GLY A 1 288 ? -3.662 -9.617 4.023 1.00 98.31 288 GLY A N 1
ATOM 2206 C CA . GLY A 1 288 ? -4.812 -9.113 4.742 1.00 98.31 288 GLY A CA 1
ATOM 2207 C C . GLY A 1 288 ? -5.924 -10.141 4.810 1.00 98.31 288 GLY A C 1
ATOM 2208 O O . GLY A 1 288 ? -6.098 -10.947 3.895 1.00 98.31 288 GLY A O 1
ATOM 2209 N N . VAL A 1 289 ? -6.709 -10.067 5.879 1.00 98.56 289 VAL A N 1
ATOM 2210 C CA . VAL A 1 289 ? -8.019 -10.711 5.943 1.00 98.56 289 VAL A CA 1
ATOM 2211 C C . VAL A 1 289 ? -9.042 -9.697 5.459 1.00 98.56 289 VAL A C 1
ATOM 2213 O O . VAL A 1 289 ? -9.237 -8.674 6.116 1.00 98.56 289 VAL A O 1
ATOM 2216 N N . HIS A 1 290 ? -9.685 -9.953 4.319 1.00 96.06 290 HIS A N 1
ATOM 2217 C CA . HIS A 1 290 ? -10.773 -9.106 3.832 1.00 96.06 290 HIS A CA 1
ATOM 2218 C C . HIS A 1 290 ? -12.157 -9.728 4.041 1.00 96.06 290 HIS A C 1
ATOM 2220 O O . HIS A 1 290 ? -12.369 -10.929 3.859 1.00 96.06 290 HIS A O 1
ATOM 2226 N N . PHE A 1 291 ? -13.104 -8.872 4.411 1.00 97.38 291 PHE A N 1
ATOM 2227 C CA . PHE A 1 291 ? -14.506 -9.193 4.632 1.00 97.38 291 PHE A CA 1
ATOM 2228 C C . PHE A 1 291 ? -15.368 -8.444 3.619 1.00 97.38 291 PHE A C 1
ATOM 2230 O O . PHE A 1 291 ? -15.215 -7.235 3.438 1.00 97.38 291 PHE A O 1
ATOM 2237 N N . TYR A 1 292 ? -16.306 -9.139 2.976 1.00 96.06 292 TYR A N 1
ATOM 2238 C CA . TYR A 1 292 ? -17.268 -8.507 2.071 1.00 96.06 292 TYR A CA 1
ATOM 2239 C C . TYR A 1 292 ? -18.316 -7.740 2.884 1.00 96.06 292 TYR A C 1
ATOM 2241 O O . TYR A 1 292 ? -19.202 -8.362 3.477 1.00 96.06 292 TYR A O 1
ATOM 2249 N N . LYS A 1 293 ? -18.291 -6.401 2.848 1.00 93.94 293 LYS A N 1
ATOM 2250 C CA . LYS A 1 293 ? -19.205 -5.556 3.644 1.00 93.94 293 LYS A CA 1
ATOM 2251 C C . LYS A 1 293 ? -20.679 -5.925 3.446 1.00 93.94 293 LYS A C 1
ATOM 2253 O O . LYS A 1 293 ? -21.447 -6.062 4.391 1.00 93.94 293 LYS A O 1
ATOM 2258 N N . ARG A 1 294 ? -21.063 -6.214 2.199 1.00 91.56 294 ARG A N 1
ATOM 2259 C CA . ARG A 1 294 ? -22.441 -6.584 1.820 1.00 91.56 294 ARG A CA 1
ATOM 2260 C C . ARG A 1 294 ? -22.950 -7.916 2.389 1.00 91.56 294 ARG A C 1
ATOM 2262 O O . ARG A 1 294 ? -24.158 -8.151 2.343 1.00 91.56 294 ARG A O 1
ATOM 2269 N N . ARG A 1 295 ? -22.062 -8.812 2.837 1.00 90.94 295 ARG A N 1
ATOM 2270 C CA . ARG A 1 295 ? -22.432 -10.153 3.330 1.00 90.94 295 ARG A CA 1
ATOM 2271 C C . ARG A 1 295 ? -22.707 -10.175 4.826 1.00 90.94 295 ARG A C 1
ATOM 2273 O O . ARG A 1 295 ? -23.478 -11.009 5.284 1.00 90.94 295 ARG A O 1
ATOM 2280 N N . ILE A 1 296 ? -22.104 -9.253 5.567 1.00 90.38 296 ILE A N 1
ATOM 2281 C CA . ILE A 1 296 ? -22.078 -9.306 7.021 1.00 90.38 296 ILE A CA 1
ATOM 2282 C C . ILE A 1 296 ? -23.098 -8.312 7.562 1.00 90.38 296 ILE A C 1
ATOM 2284 O O . ILE A 1 296 ? -22.914 -7.096 7.505 1.00 90.38 296 ILE A O 1
ATOM 2288 N N . LYS A 1 297 ? -24.200 -8.859 8.071 1.00 91.31 297 LYS A N 1
ATOM 2289 C CA . LYS A 1 297 ? -25.300 -8.100 8.658 1.00 91.31 297 LYS A CA 1
ATOM 2290 C C . LYS A 1 297 ? -25.562 -8.581 10.073 1.00 91.31 297 LYS A C 1
ATOM 2292 O O . LYS A 1 297 ? -25.398 -9.762 10.370 1.00 91.31 297 LYS A O 1
ATOM 2297 N N . ASN A 1 298 ? -26.003 -7.674 10.934 1.00 88.56 298 ASN A N 1
ATOM 2298 C CA . ASN A 1 298 ? -26.507 -8.055 12.245 1.00 88.56 298 ASN A CA 1
ATOM 2299 C C . ASN A 1 298 ? -27.893 -8.722 12.131 1.00 88.56 298 ASN A C 1
ATOM 2301 O O . ASN A 1 298 ? -28.505 -8.760 11.061 1.00 88.56 298 ASN A O 1
ATOM 2305 N N . GLN A 1 299 ? -28.415 -9.212 13.258 1.00 86.69 299 GLN A N 1
ATOM 2306 C CA . GLN A 1 299 ? -29.726 -9.874 13.331 1.00 86.69 299 GLN A CA 1
ATOM 2307 C C . GLN A 1 299 ? -30.909 -9.013 12.848 1.00 86.69 299 GLN A C 1
ATOM 2309 O O . GLN A 1 299 ? -31.969 -9.546 12.537 1.00 86.69 299 GLN A O 1
ATOM 2314 N N . TYR A 1 300 ? -30.732 -7.692 12.762 1.00 89.75 300 TYR A N 1
ATOM 2315 C CA . TYR A 1 300 ? -31.738 -6.745 12.280 1.00 89.75 300 TYR A CA 1
ATOM 2316 C C . TYR A 1 300 ? -31.571 -6.405 10.788 1.00 89.75 300 TYR A C 1
ATOM 2318 O O . TYR A 1 300 ? -32.305 -5.578 10.254 1.00 89.75 300 TYR A O 1
ATOM 2326 N N . GLY A 1 301 ? -30.607 -7.025 10.100 1.00 88.69 301 GLY A N 1
ATOM 2327 C CA . GLY A 1 301 ? -30.355 -6.828 8.673 1.00 88.69 301 GLY A CA 1
ATOM 2328 C C . GLY A 1 301 ? -29.501 -5.604 8.326 1.00 88.69 301 GLY A C 1
ATOM 2329 O O . GLY A 1 301 ? -29.311 -5.336 7.135 1.00 88.69 301 GLY A O 1
ATOM 2330 N N . PHE A 1 302 ? -28.957 -4.887 9.315 1.00 89.12 302 PHE A N 1
ATOM 2331 C CA . PHE A 1 302 ? -28.045 -3.764 9.074 1.00 89.12 302 PHE A CA 1
ATOM 2332 C C . PHE A 1 302 ? -26.616 -4.260 8.813 1.00 89.12 302 PHE A C 1
ATOM 2334 O O . PHE A 1 302 ? -26.185 -5.189 9.503 1.00 89.12 302 PHE A O 1
ATOM 2341 N N . PRO A 1 303 ? -25.875 -3.663 7.859 1.00 90.19 303 PRO A N 1
ATOM 2342 C CA . PRO A 1 303 ? -24.453 -3.947 7.668 1.00 90.19 303 PRO A CA 1
ATOM 2343 C C . PRO A 1 303 ? -23.656 -3.715 8.954 1.00 90.19 303 PRO A C 1
ATOM 2345 O O . PRO A 1 303 ? -23.960 -2.786 9.702 1.00 90.19 303 PRO A O 1
ATOM 2348 N N . ILE A 1 304 ? -22.651 -4.555 9.210 1.00 89.69 304 ILE A N 1
ATOM 2349 C CA . ILE A 1 304 ? -21.739 -4.359 10.350 1.00 89.69 304 ILE A CA 1
ATOM 2350 C C . ILE A 1 304 ? -20.602 -3.372 10.007 1.00 89.69 304 ILE A C 1
ATOM 2352 O O . ILE A 1 304 ? -20.142 -2.656 10.894 1.00 89.69 304 ILE A O 1
ATOM 2356 N N . PHE A 1 305 ? -20.193 -3.297 8.735 1.00 87.75 305 PHE A N 1
ATOM 2357 C CA . PHE A 1 305 ? -19.137 -2.409 8.217 1.00 87.75 305 PHE A CA 1
ATOM 2358 C C . PHE A 1 305 ? -19.599 -1.615 6.992 1.00 87.75 305 PHE A C 1
ATOM 2360 O O . PHE A 1 305 ? -20.600 -2.035 6.363 1.00 87.75 305 PHE A O 1
#

Sequence (305 aa):
MNNQPISNKADINLQSQLKVNPGQIFTVSLLNGFGKKFTTVDEFTNFLDPKNIKEKKQLNHPCAGPIEINAKIHNNSLAIHIVDLKATKGYQCISRSTGILKNQFCDRECAIYELEKDGSLSFRGNDVIMRGTPKLGFVTTLDSEERSLGRACQNGGNLDINLLDKGSTIYLPVNADTAKILVGDLHICQGNGEACGIAIEADGEATLKVDLVDKIDFPVIDHKDYLVIVGWGNNMEDSVACSVENAICYLQRVFPFNDWSRGEIYKFVSAEGNITMGNATGKVVTSGVHFYKRRIKNQYGFPIF

Radius of gyration: 19.27 Å; chains: 1; bounding box: 59×42×52 Å

Secondary structure (DSSP, 8-state):
-----EESEE-TTSPPSEEE-TT-EEEEEE--TTSS--SSHHHHHHHHSGGGHHHHHHHSS-EEEEEEE-S--SSEEEEEEEEEEEEEEEEE---SSS-TTGGG--S---EEEEBPTTSEEEETTTTEEEE---EEEEEEE--SS-EESS-EETTEEE---TT--TT-EEEEE--SSSEEEEEEEEESS--TB-TTS---EEEEEEEEEEEEEE--SS-EEEETTEEEEEEEESSHHHHHHHHHHHHHHHHTTSTTGGGS-HHHHHHHHHHH-EEEESB-SSSSEEEEEEEEGGG-B-TTS-B--